Protein AF-A0A6V8PLR1-F1 (afdb_monomer)

Nearest PDB structures (foldseek):
  4r80-assembly2_B  TM=5.480E-01  e=1.506E-01  synthetic construct
  6k7e-assembly1_A  TM=2.630E-01  e=4.353E-01  Escherichia coli K-12
  6k8q-assembly1_A  TM=4.036E-01  e=3.046E+00  Saccharomyces cerevisiae S288C
  3k1b-assembly2_D  TM=4.321E-01  e=6.181E+00  Escherichia coli BL21(DE3)

Organism: NCBI:txid2754717

pLDDT: mean 78.11, std 15.78, range [27.5, 94.56]

Mean predicted aligned error: 13.13 Å

Radius of gyration: 23.47 Å; Cα contacts (8 Å, |Δi|>4): 251; chains: 1; bounding box: 47×37×68 Å

Solvent-accessible surface area (backbone atoms only — not comparable to full-atom values): 10652 Å² total; per-residue (Å²): 139,86,84,82,83,76,89,66,94,69,61,56,44,63,82,86,45,72,62,58,59,51,52,52,52,40,30,76,70,69,32,40,84,88,71,67,84,87,59,77,68,46,41,44,60,57,52,22,49,51,50,53,36,26,59,56,50,52,74,83,43,95,68,56,69,70,60,49,51,52,50,52,54,50,49,63,76,33,42,66,48,39,48,63,70,68,45,63,46,79,36,80,69,73,44,76,47,80,46,80,46,77,51,87,79,73,69,35,95,50,88,96,42,54,53,66,65,34,77,90,48,51,86,47,68,86,55,72,73,54,55,44,34,41,36,41,40,41,32,22,40,35,35,52,84,44,37,34,42,37,40,39,48,31,34,38,29,40,76,88,66,85,48,78,41,79,62,46,65,54,77,46,78,46,79,48,79,87,112

Foldseek 3Di:
DDDDPDPDPQDWDPPPDCLLVLLVVLVVVVQADPDPSPDPRDTLLVLLLRLVSSVVVCVVDDDDPVNVVSSVVSCVVSVVSNCVVQDWDWFAFPDKDKDKDADDDAADPDPPHGPQRPPVNPPPLPDRDDRIKMKIWGWIKTDDHQKIKIKIWIWMDDPVPPDIDGRDMDIDIGGDHSD

Secondary structure (DSSP, 8-state):
----------PBPPTTSTHHHHHHHHHHTTS-SS--TTS-SPBHHHHHHHHHHHHHHTTTSPPPHHHHHHHHHHHHHTHHHHHHHHS-EEEEEEEEEEEEEE---SS-SSTT--GGG-TTTTTSTT----SEEEEEEEEEEEEETTEEEEEEEEEEEETTT---EEEEEEEEEEES---

Sequence (179 aa):
MAIFASVSRAANVDTKSGLYLYIERLSAYGLIDSAILGARPIDRREFARLIIEASRKAQDIPLPQNIRYILERLKEEFREEMKDITASYIKPVREANLRYSHLKGEESDFPNIKASQEPFNYNNDGIALKSNNIFLDIKGDARYGSLSLYINPLLASDFKSQAFKLNQGYMKLYWGKFS

Structure (mmCIF, N/CA/C/O backbone):
data_AF-A0A6V8PLR1-F1
#
_entry.id   AF-A0A6V8PLR1-F1
#
loop_
_atom_site.group_PDB
_atom_site.id
_atom_site.type_symbol
_atom_site.label_atom_id
_atom_site.label_alt_id
_atom_site.label_comp_id
_atom_site.label_asym_id
_atom_site.label_entity_id
_atom_site.label_seq_id
_atom_site.pdbx_PDB_ins_code
_atom_site.Cartn_x
_atom_site.Cartn_y
_atom_site.Cartn_z
_atom_site.occupancy
_atom_site.B_iso_or_equiv
_atom_site.auth_seq_id
_atom_site.auth_comp_id
_atom_site.auth_asym_id
_atom_site.auth_atom_id
_atom_site.pdbx_PDB_model_num
ATOM 1 N N . MET A 1 1 ? 25.272 -13.552 -10.456 1.00 29.67 1 MET A N 1
ATOM 2 C CA . MET A 1 1 ? 25.073 -13.294 -9.014 1.00 29.67 1 MET A CA 1
ATOM 3 C C . MET A 1 1 ? 24.656 -11.835 -8.877 1.00 29.67 1 MET A C 1
ATOM 5 O O . MET A 1 1 ? 25.483 -10.967 -9.111 1.00 29.67 1 MET A O 1
ATOM 9 N N . ALA A 1 2 ? 23.365 -11.560 -8.675 1.00 28.56 2 ALA A N 1
ATOM 10 C CA . ALA A 1 2 ? 22.845 -10.195 -8.567 1.00 28.56 2 ALA A CA 1
ATOM 11 C C . ALA A 1 2 ? 22.791 -9.804 -7.087 1.00 28.56 2 ALA A C 1
ATOM 13 O O . ALA A 1 2 ? 22.193 -10.518 -6.284 1.00 28.56 2 ALA A O 1
ATOM 14 N N . ILE A 1 3 ? 23.453 -8.706 -6.726 1.00 31.81 3 ILE A N 1
ATOM 15 C CA . ILE A 1 3 ? 23.416 -8.156 -5.372 1.00 31.81 3 ILE A CA 1
ATOM 16 C C . ILE A 1 3 ? 22.268 -7.151 -5.344 1.00 31.81 3 ILE A C 1
ATOM 18 O O . ILE A 1 3 ? 22.359 -6.076 -5.933 1.00 31.81 3 ILE A O 1
ATOM 22 N N . PHE A 1 4 ? 21.172 -7.521 -4.689 1.00 30.23 4 PHE A N 1
ATOM 23 C CA . PHE A 1 4 ? 20.060 -6.616 -4.430 1.00 30.23 4 PHE A CA 1
ATOM 24 C C . PHE A 1 4 ? 20.396 -5.786 -3.193 1.00 30.23 4 PHE A C 1
ATOM 26 O O . PHE A 1 4 ? 20.351 -6.285 -2.072 1.00 30.23 4 PHE A O 1
ATOM 33 N N . ALA A 1 5 ? 20.743 -4.517 -3.386 1.00 27.50 5 ALA A N 1
ATOM 34 C CA . ALA A 1 5 ? 20.810 -3.554 -2.295 1.00 27.50 5 ALA A CA 1
ATOM 35 C C . ALA A 1 5 ? 19.503 -2.752 -2.265 1.00 27.50 5 ALA A C 1
ATOM 37 O O . ALA A 1 5 ? 19.420 -1.648 -2.795 1.00 27.50 5 ALA A O 1
ATOM 38 N N . SER A 1 6 ? 18.458 -3.318 -1.659 1.00 29.56 6 SER A N 1
ATOM 39 C CA . SER A 1 6 ? 17.249 -2.570 -1.315 1.00 29.56 6 SER A CA 1
ATOM 40 C C . SER A 1 6 ? 17.407 -1.988 0.090 1.00 29.56 6 SER A C 1
ATOM 42 O O . SER A 1 6 ? 17.230 -2.697 1.081 1.00 29.56 6 SER A O 1
ATOM 44 N N . VAL A 1 7 ? 17.716 -0.696 0.208 1.00 33.03 7 VAL A N 1
ATOM 45 C CA . VAL A 1 7 ? 17.564 0.019 1.486 1.00 33.03 7 VAL A CA 1
ATOM 46 C C . VAL A 1 7 ? 16.095 0.420 1.619 1.00 33.03 7 VAL A C 1
ATOM 48 O O . VAL A 1 7 ? 15.708 1.557 1.367 1.00 33.03 7 VAL A O 1
ATOM 51 N N . SER A 1 8 ? 15.251 -0.545 1.984 1.00 37.78 8 SER A N 1
ATOM 52 C CA . SER A 1 8 ? 13.914 -0.262 2.501 1.00 37.78 8 SER A CA 1
ATOM 53 C C . SER A 1 8 ? 14.032 -0.170 4.014 1.00 37.78 8 SER A C 1
ATOM 55 O O . SER A 1 8 ? 14.238 -1.177 4.690 1.00 37.78 8 SER A O 1
ATOM 57 N N . ARG A 1 9 ? 13.928 1.037 4.575 1.00 41.59 9 ARG A N 1
ATOM 58 C CA . ARG A 1 9 ? 13.822 1.232 6.029 1.00 41.59 9 ARG A CA 1
ATOM 59 C C . ARG A 1 9 ? 12.377 0.945 6.464 1.00 41.59 9 ARG A C 1
ATOM 61 O O . ARG A 1 9 ? 11.682 1.815 6.972 1.00 41.59 9 ARG A O 1
ATOM 68 N N . ALA A 1 10 ? 11.919 -0.267 6.175 1.00 52.62 10 ALA A N 1
ATOM 69 C CA . ALA A 1 10 ? 10.654 -0.836 6.606 1.00 52.62 10 ALA A CA 1
ATOM 70 C C . ALA A 1 10 ? 10.991 -1.758 7.785 1.00 52.62 10 ALA A C 1
ATOM 72 O O . ALA A 1 10 ? 11.495 -2.867 7.610 1.00 52.62 10 ALA A O 1
ATOM 73 N N . ALA A 1 11 ? 10.907 -1.216 9.002 1.00 73.44 11 ALA A N 1
ATOM 74 C CA . ALA A 1 11 ? 11.186 -1.993 10.199 1.00 73.44 11 ALA A CA 1
ATOM 75 C C . ALA A 1 11 ? 9.995 -2.920 10.447 1.00 73.44 11 ALA A C 1
ATOM 77 O O . ALA A 1 11 ? 8.880 -2.454 10.662 1.00 73.44 11 ALA A O 1
ATOM 78 N N . ASN A 1 12 ? 10.233 -4.226 10.420 1.00 83.19 12 ASN A N 1
ATOM 79 C CA . ASN A 1 12 ? 9.227 -5.224 10.759 1.00 83.19 12 ASN A CA 1
ATOM 80 C C . ASN A 1 12 ? 8.823 -5.128 12.240 1.00 83.19 12 ASN A C 1
ATOM 82 O O . ASN A 1 12 ? 9.662 -4.834 13.095 1.00 83.19 12 ASN A O 1
ATOM 86 N N . VAL A 1 13 ? 7.559 -5.420 12.566 1.00 81.12 13 VAL A N 1
ATOM 87 C CA . VAL A 1 13 ? 7.140 -5.583 13.968 1.00 81.12 13 VAL A CA 1
ATOM 88 C C . VAL A 1 13 ? 7.750 -6.867 14.519 1.00 81.12 13 VAL A C 1
ATOM 90 O O . VAL A 1 13 ? 7.594 -7.934 13.918 1.00 81.12 13 VAL A O 1
ATOM 93 N N . ASP A 1 14 ? 8.406 -6.777 15.679 1.00 82.06 14 ASP A N 1
ATOM 94 C CA . ASP A 1 14 ? 9.019 -7.932 16.338 1.00 82.06 14 ASP A CA 1
ATOM 95 C C . ASP A 1 14 ? 7.998 -9.058 16.541 1.00 82.06 14 ASP A C 1
ATOM 97 O O . ASP A 1 14 ? 6.985 -8.887 17.216 1.00 82.06 14 ASP A O 1
ATOM 101 N N . THR A 1 15 ? 8.305 -10.226 15.980 1.00 76.38 15 THR A N 1
ATOM 102 C CA . THR A 1 15 ? 7.511 -11.460 16.047 1.00 76.38 15 THR A CA 1
ATOM 103 C C . THR A 1 15 ? 7.111 -11.896 17.459 1.00 76.38 15 THR A C 1
ATOM 105 O O . THR A 1 15 ? 6.093 -12.573 17.604 1.00 76.38 15 THR A O 1
ATOM 108 N N . LYS A 1 16 ? 7.884 -11.522 18.491 1.00 73.06 16 LYS A N 1
ATOM 109 C CA . LYS A 1 16 ? 7.591 -11.837 19.902 1.00 73.06 16 LYS A CA 1
ATOM 110 C C . LYS A 1 16 ? 6.721 -10.786 20.594 1.00 73.06 16 LYS A C 1
ATOM 112 O O . LYS A 1 16 ? 6.355 -10.960 21.755 1.00 73.06 16 LYS A O 1
ATOM 117 N N . SER A 1 17 ? 6.390 -9.700 19.905 1.00 80.62 17 SER A N 1
ATOM 118 C CA . SER A 1 17 ? 5.575 -8.628 20.457 1.00 80.62 17 SER A CA 1
ATOM 119 C C . SER A 1 17 ? 4.128 -9.073 20.685 1.00 80.62 17 SER A C 1
ATOM 121 O O . SER A 1 17 ? 3.505 -9.698 19.825 1.00 80.62 17 SER A O 1
ATOM 123 N N . GLY A 1 18 ? 3.545 -8.664 21.817 1.00 84.62 18 GLY A N 1
ATOM 124 C CA . GLY A 1 18 ? 2.122 -8.871 22.121 1.00 84.62 18 GLY A CA 1
ATOM 125 C C . GLY A 1 18 ? 1.161 -8.152 21.161 1.00 84.62 18 GLY A C 1
ATOM 126 O O . GLY A 1 18 ? -0.041 -8.405 21.195 1.00 84.62 18 GLY A O 1
ATOM 127 N N . LEU A 1 19 ? 1.679 -7.290 20.278 1.00 88.12 19 LEU A N 1
ATOM 128 C CA . LEU A 1 19 ? 0.907 -6.561 19.268 1.00 88.12 19 LEU A CA 1
ATOM 129 C C . LEU A 1 19 ? 0.208 -7.492 18.264 1.00 88.12 19 LEU A C 1
ATOM 131 O O . LEU A 1 19 ? -0.907 -7.194 17.838 1.00 88.12 19 LEU A O 1
ATOM 135 N N . TYR A 1 20 ? 0.806 -8.643 17.936 1.00 88.94 20 TYR A N 1
ATOM 136 C CA . TYR A 1 20 ? 0.173 -9.633 17.054 1.00 88.94 20 TYR A CA 1
ATOM 137 C C . TYR A 1 20 ? -1.121 -10.189 17.659 1.00 88.94 20 TYR A C 1
ATOM 139 O O . TYR A 1 20 ? -2.131 -10.277 16.966 1.00 88.94 20 TYR A O 1
ATOM 147 N N . LEU A 1 21 ? -1.133 -10.456 18.970 1.00 90.38 21 LEU A N 1
ATOM 148 C CA . LEU A 1 21 ? -2.331 -10.928 19.670 1.00 90.38 21 LEU A CA 1
ATOM 149 C C . LEU A 1 21 ? -3.445 -9.870 19.669 1.00 90.38 21 LEU A C 1
ATOM 151 O O . LEU A 1 21 ? -4.628 -10.202 19.639 1.00 90.38 21 LEU A O 1
ATOM 155 N N . TYR A 1 22 ? -3.089 -8.586 19.711 1.00 92.06 22 TYR A N 1
ATOM 156 C CA . TYR A 1 22 ? -4.067 -7.504 19.629 1.00 92.06 22 TYR A CA 1
ATOM 157 C C . TYR A 1 22 ? -4.733 -7.432 18.257 1.00 92.06 22 TYR A C 1
ATOM 159 O O . TYR A 1 22 ? -5.957 -7.342 18.195 1.00 92.06 22 TYR A O 1
ATOM 167 N N . ILE A 1 23 ? -3.964 -7.547 17.173 1.00 90.94 23 ILE A N 1
ATOM 168 C CA . ILE A 1 23 ? -4.521 -7.608 15.816 1.00 90.94 23 ILE A CA 1
ATOM 169 C C . ILE A 1 23 ? -5.377 -8.865 15.623 1.00 90.94 23 ILE A C 1
ATOM 171 O O . ILE A 1 23 ? -6.475 -8.766 15.083 1.00 90.94 23 ILE A O 1
ATOM 175 N N . GLU A 1 24 ? -4.935 -10.024 16.118 1.00 90.50 24 GLU A N 1
ATOM 176 C CA . GLU A 1 24 ? -5.729 -11.261 16.080 1.00 90.50 24 GLU A CA 1
ATOM 177 C C . GLU A 1 24 ? -7.075 -11.092 16.795 1.00 90.50 24 GLU A C 1
ATOM 179 O O . GLU A 1 24 ? -8.108 -11.497 16.269 1.00 90.50 24 GLU A O 1
ATOM 184 N N . ARG A 1 25 ? -7.098 -10.421 17.955 1.00 92.19 25 ARG A N 1
ATOM 185 C CA . ARG A 1 25 ? -8.344 -10.108 18.675 1.00 92.19 25 ARG A CA 1
ATOM 186 C C . ARG A 1 25 ? -9.249 -9.147 17.907 1.00 92.19 25 ARG A C 1
ATOM 188 O O . ARG A 1 25 ? -10.459 -9.349 17.898 1.00 92.19 25 ARG A O 1
ATOM 195 N N . LEU A 1 26 ? -8.689 -8.112 17.276 1.00 92.06 26 LEU A N 1
ATOM 196 C CA . LEU A 1 26 ? -9.461 -7.181 16.446 1.00 92.06 26 LEU A CA 1
ATOM 197 C C . LEU A 1 26 ? -10.054 -7.887 15.216 1.00 92.06 26 LEU A C 1
ATOM 199 O O . LEU A 1 26 ? -11.218 -7.663 14.889 1.00 92.06 26 LEU A O 1
ATOM 203 N N . SER A 1 27 ? -9.292 -8.778 14.580 1.00 90.69 27 SER A N 1
ATOM 204 C CA . SER A 1 27 ? -9.767 -9.595 13.459 1.00 90.69 27 SER A CA 1
ATOM 205 C C . SER A 1 27 ? -10.843 -10.592 13.887 1.00 90.69 27 SER A C 1
ATOM 207 O O . SER A 1 27 ? -11.887 -10.663 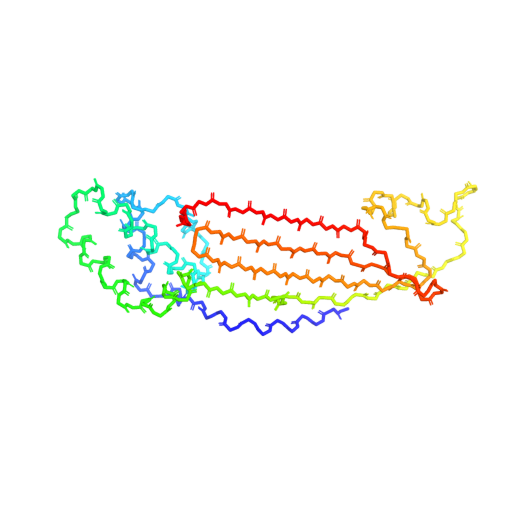13.248 1.00 90.69 27 SER A O 1
ATOM 209 N N . ALA A 1 28 ? -10.667 -11.276 15.023 1.00 90.56 28 ALA A N 1
ATOM 210 C CA . ALA A 1 28 ? -11.678 -12.178 15.578 1.00 90.56 28 ALA A CA 1
ATOM 211 C C . ALA A 1 28 ? -12.997 -11.460 15.919 1.00 90.56 28 ALA A C 1
ATOM 213 O O . ALA A 1 28 ? -14.062 -12.069 15.865 1.00 90.56 28 ALA A O 1
ATOM 214 N N . TYR A 1 29 ? -12.940 -10.163 16.242 1.00 91.00 29 TYR A N 1
ATOM 215 C CA . TYR A 1 29 ? -14.123 -9.323 16.450 1.00 91.00 29 TYR A CA 1
ATOM 216 C C . TYR A 1 29 ? -14.748 -8.809 15.132 1.00 91.00 29 TYR A C 1
ATOM 218 O O . TYR A 1 29 ? -15.740 -8.086 15.160 1.00 91.00 29 TYR A O 1
ATOM 226 N N . GLY A 1 30 ? -14.181 -9.146 13.969 1.00 89.75 30 GLY A N 1
ATOM 227 C CA . GLY A 1 30 ? -14.669 -8.715 12.653 1.00 89.75 30 GLY A CA 1
ATOM 228 C C . GLY A 1 30 ? -14.267 -7.289 12.259 1.00 89.75 30 GLY A C 1
ATOM 229 O O . GLY A 1 30 ? -14.818 -6.721 11.312 1.00 89.75 30 GLY A O 1
ATOM 230 N N . LEU A 1 31 ? -13.310 -6.684 12.972 1.00 90.75 31 LEU A N 1
ATOM 231 C CA . LEU A 1 31 ? -12.827 -5.331 12.671 1.00 90.75 31 LEU A CA 1
ATOM 232 C C . LEU A 1 31 ? -11.746 -5.317 11.588 1.00 90.75 31 LEU A C 1
ATOM 234 O O . LEU A 1 31 ? -11.440 -4.255 11.057 1.00 90.75 31 LEU A O 1
ATOM 238 N N . ILE A 1 32 ? -11.176 -6.472 11.252 1.00 90.38 32 ILE A N 1
ATOM 239 C CA . ILE A 1 32 ? -10.118 -6.598 10.251 1.00 90.38 32 ILE A CA 1
ATOM 240 C C . ILE A 1 32 ? -10.424 -7.806 9.369 1.00 90.38 32 ILE A C 1
ATOM 242 O O . ILE A 1 32 ? -10.369 -8.938 9.856 1.00 90.38 32 ILE A O 1
ATOM 246 N N . ASP A 1 33 ? -10.683 -7.558 8.085 1.00 83.25 33 ASP A N 1
ATOM 247 C CA . ASP A 1 33 ? -10.940 -8.605 7.085 1.00 83.25 33 ASP A CA 1
ATOM 248 C C . ASP A 1 33 ? -9.723 -8.848 6.198 1.00 83.25 33 ASP A C 1
ATOM 250 O O . ASP A 1 33 ? -9.516 -9.949 5.696 1.00 83.25 33 ASP A O 1
ATOM 254 N N . SER A 1 34 ? -8.918 -7.808 5.971 1.00 79.06 34 SER A N 1
ATOM 255 C CA . SER A 1 34 ? -7.860 -7.849 4.959 1.00 79.06 34 SER A CA 1
ATOM 256 C C . SER A 1 34 ? -6.546 -8.480 5.440 1.00 79.06 34 SER A C 1
ATOM 258 O O . SER A 1 34 ? -5.584 -8.555 4.675 1.00 79.06 34 SER A O 1
ATOM 260 N N . ALA A 1 35 ? -6.470 -8.914 6.701 1.00 75.94 35 ALA A N 1
ATOM 261 C CA . ALA A 1 35 ? -5.229 -9.402 7.288 1.00 75.94 35 ALA A CA 1
ATOM 262 C C . ALA A 1 35 ? -4.933 -10.868 6.949 1.00 75.94 35 ALA A C 1
ATOM 264 O O . ALA A 1 35 ? -5.730 -11.764 7.221 1.00 75.94 35 ALA A O 1
ATOM 265 N N . ILE A 1 36 ? -3.709 -11.133 6.485 1.00 72.38 36 ILE A N 1
ATOM 266 C CA . ILE A 1 36 ? -3.147 -12.488 6.388 1.00 72.38 36 ILE A CA 1
ATOM 267 C C . ILE A 1 36 ? -2.326 -12.756 7.657 1.00 72.38 36 ILE A C 1
ATOM 269 O O . ILE A 1 36 ? -1.102 -12.651 7.672 1.00 72.38 36 ILE A O 1
ATOM 273 N N . LEU A 1 37 ? -3.009 -13.086 8.754 1.00 70.69 37 LEU A N 1
ATOM 274 C CA . LEU A 1 37 ? -2.397 -13.194 10.092 1.00 70.69 37 LEU A CA 1
ATOM 275 C C . LEU A 1 37 ? -1.382 -14.341 10.245 1.00 70.69 37 LEU A C 1
ATOM 277 O O . LEU A 1 37 ? -0.593 -14.347 11.189 1.00 70.69 37 LEU A O 1
ATOM 281 N N . GLY A 1 38 ? -1.367 -15.288 9.302 1.00 68.88 38 GLY A N 1
ATOM 282 C CA . GLY A 1 38 ? -0.386 -16.375 9.250 1.00 68.88 38 GLY A CA 1
ATOM 283 C C . GLY A 1 38 ? 0.995 -15.964 8.724 1.00 68.88 38 GLY A C 1
ATOM 284 O O . GLY A 1 38 ? 1.954 -16.712 8.902 1.00 68.88 38 GLY A O 1
ATOM 285 N N . ALA A 1 39 ? 1.127 -14.792 8.095 1.00 69.06 39 ALA A N 1
ATOM 286 C CA . ALA A 1 39 ? 2.389 -14.319 7.534 1.00 69.06 39 ALA A CA 1
ATOM 287 C C . ALA A 1 39 ? 3.108 -13.397 8.532 1.00 69.06 39 ALA A C 1
ATOM 289 O O . ALA A 1 39 ? 2.809 -12.210 8.624 1.00 69.06 39 ALA A O 1
ATOM 290 N N . ARG A 1 40 ? 4.063 -13.943 9.294 1.00 80.94 40 ARG A N 1
ATOM 291 C CA . ARG A 1 40 ? 4.963 -13.169 10.167 1.00 80.94 40 ARG A CA 1
ATOM 292 C C . ARG A 1 40 ? 6.395 -13.203 9.604 1.00 80.94 40 ARG A C 1
ATOM 294 O O . ARG A 1 40 ? 6.798 -14.253 9.105 1.00 80.94 40 ARG A O 1
ATOM 301 N N . PRO A 1 41 ? 7.192 -12.125 9.730 1.00 82.56 41 PRO A N 1
ATOM 302 C CA . PRO A 1 41 ? 6.863 -10.848 10.363 1.00 82.56 41 PRO A CA 1
ATOM 303 C C . PRO A 1 41 ? 6.053 -9.912 9.451 1.00 82.56 41 PRO A C 1
ATOM 305 O O . PRO A 1 41 ? 6.270 -9.865 8.244 1.00 82.56 41 PRO A O 1
ATOM 308 N N . ILE A 1 42 ? 5.146 -9.142 10.053 1.00 83.62 42 ILE A N 1
ATOM 309 C CA . ILE A 1 42 ? 4.374 -8.099 9.370 1.00 83.62 42 ILE A CA 1
ATOM 310 C C . ILE A 1 42 ? 5.142 -6.774 9.470 1.00 83.62 42 ILE A C 1
ATOM 312 O O . ILE A 1 42 ? 5.678 -6.423 10.528 1.00 83.62 42 ILE A O 1
ATOM 316 N N . ASP A 1 43 ? 5.176 -6.028 8.369 1.00 86.31 43 ASP A N 1
ATOM 317 C CA . ASP A 1 43 ? 5.766 -4.693 8.327 1.00 86.31 43 ASP A CA 1
ATOM 318 C C . ASP A 1 43 ? 4.990 -3.695 9.208 1.00 86.31 43 ASP A C 1
ATOM 320 O O . ASP A 1 43 ? 3.761 -3.756 9.302 1.00 86.31 43 ASP A O 1
ATOM 324 N N . ARG A 1 44 ? 5.680 -2.726 9.825 1.00 88.25 44 ARG A N 1
ATOM 325 C CA . ARG A 1 44 ? 5.019 -1.703 10.656 1.00 88.25 44 ARG A CA 1
ATOM 326 C C . ARG A 1 44 ? 3.976 -0.883 9.891 1.00 88.25 44 ARG A C 1
ATOM 328 O O . ARG A 1 44 ? 2.948 -0.539 10.476 1.00 88.25 44 ARG A O 1
ATOM 335 N N . ARG A 1 45 ? 4.178 -0.602 8.594 1.00 84.75 45 ARG A N 1
ATOM 336 C CA . ARG A 1 45 ? 3.170 0.104 7.780 1.00 84.75 45 ARG A CA 1
ATOM 337 C C . ARG A 1 45 ? 1.943 -0.759 7.539 1.00 84.75 45 ARG A C 1
ATOM 339 O O . ARG A 1 45 ? 0.830 -0.244 7.554 1.00 84.75 45 ARG A O 1
ATOM 346 N N . GLU A 1 46 ? 2.134 -2.058 7.347 1.00 85.38 46 GLU A N 1
ATOM 347 C CA . GLU A 1 46 ? 1.011 -2.977 7.190 1.00 85.38 46 GLU A CA 1
ATOM 348 C C . GLU A 1 46 ? 0.216 -3.094 8.496 1.00 85.38 46 GLU A C 1
ATOM 350 O O . GLU A 1 46 ? -1.007 -2.988 8.476 1.00 85.38 46 GLU A O 1
ATOM 355 N N . PHE A 1 47 ? 0.890 -3.159 9.648 1.00 89.88 47 PHE A N 1
ATOM 356 C CA . PHE A 1 47 ? 0.235 -3.065 10.959 1.00 89.88 47 PHE A CA 1
ATOM 357 C C . PHE A 1 47 ? -0.626 -1.800 11.090 1.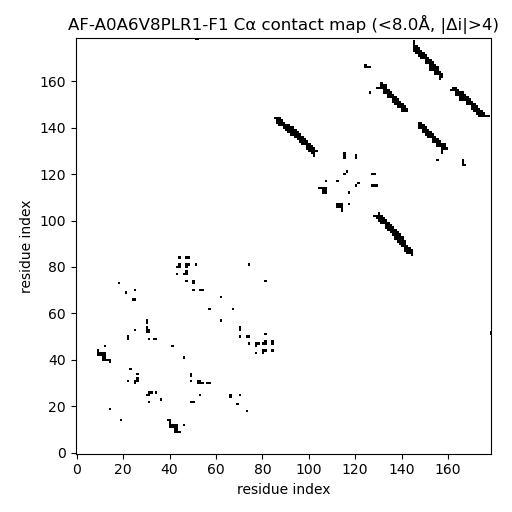00 89.88 47 PHE A C 1
ATOM 359 O O . PHE A 1 47 ? -1.797 -1.877 11.461 1.00 89.88 47 PHE A O 1
ATOM 366 N N . ALA A 1 48 ? -0.072 -0.637 10.740 1.00 90.69 48 ALA A N 1
ATOM 367 C CA . ALA A 1 48 ? -0.795 0.630 10.780 1.00 90.69 48 ALA A CA 1
ATOM 368 C C . ALA A 1 48 ? -1.993 0.661 9.815 1.00 90.69 48 ALA A C 1
ATOM 370 O O . ALA A 1 48 ? -3.049 1.190 10.168 1.00 90.69 48 ALA A O 1
ATOM 371 N N . ARG A 1 49 ? -1.877 0.046 8.629 1.00 88.31 49 ARG A N 1
ATOM 372 C CA . ARG A 1 49 ? -2.992 -0.110 7.681 1.00 88.31 49 ARG A CA 1
ATOM 373 C C . ARG A 1 49 ? -4.145 -0.906 8.302 1.00 88.31 49 ARG A C 1
ATOM 375 O O . ARG A 1 49 ? -5.286 -0.457 8.241 1.00 88.31 49 ARG A O 1
ATOM 382 N N . LEU A 1 50 ? -3.847 -2.031 8.953 1.00 91.06 50 LEU A N 1
ATOM 383 C CA . LEU A 1 50 ? -4.853 -2.860 9.629 1.00 91.06 50 LEU A CA 1
ATOM 384 C C . LEU A 1 50 ? -5.531 -2.120 10.797 1.00 91.06 50 LEU A C 1
ATOM 386 O O . LEU A 1 50 ? -6.732 -2.264 11.016 1.00 91.06 50 LEU A O 1
ATOM 390 N N . ILE A 1 51 ? -4.787 -1.279 11.525 1.00 93.00 51 ILE A N 1
ATOM 391 C CA . ILE A 1 51 ? -5.340 -0.438 12.601 1.00 93.00 51 ILE A CA 1
ATOM 392 C C . ILE A 1 51 ? -6.293 0.627 12.038 1.00 93.00 51 ILE A C 1
ATOM 394 O O . ILE A 1 51 ? -7.332 0.898 12.646 1.00 93.00 51 ILE A O 1
ATOM 398 N N . ILE A 1 52 ? -5.979 1.222 10.882 1.00 90.56 52 ILE A N 1
ATOM 399 C CA . ILE A 1 52 ? -6.869 2.171 10.190 1.00 90.56 52 ILE A CA 1
ATOM 400 C C . ILE A 1 52 ? -8.173 1.481 9.772 1.00 90.56 52 ILE A C 1
ATOM 402 O O . ILE A 1 52 ? -9.251 2.024 10.023 1.00 90.56 52 ILE A O 1
ATOM 406 N N . GLU A 1 53 ? -8.089 0.278 9.198 1.00 88.31 53 GLU A N 1
ATOM 407 C CA . GLU A 1 53 ? -9.261 -0.526 8.829 1.00 88.31 53 GLU A CA 1
ATOM 408 C C . GLU A 1 53 ? -10.153 -0.796 10.053 1.00 88.31 53 GLU A C 1
ATOM 410 O O . GLU A 1 53 ? -11.344 -0.463 10.040 1.00 88.31 53 GLU A O 1
ATOM 415 N N . ALA A 1 54 ? -9.554 -1.298 11.141 1.00 92.50 54 ALA A N 1
ATOM 416 C CA . ALA A 1 54 ? -10.251 -1.565 12.397 1.00 92.50 54 ALA A CA 1
ATOM 417 C C . ALA A 1 54 ? -10.900 -0.310 12.984 1.00 92.50 54 ALA A C 1
ATOM 419 O O . ALA A 1 54 ? -12.055 -0.346 13.409 1.00 92.50 54 ALA A O 1
ATOM 420 N N . SER A 1 55 ? -10.183 0.818 12.963 1.00 91.50 55 SER A N 1
ATOM 421 C CA . SER A 1 55 ? -10.671 2.109 13.461 1.00 91.50 55 SER A CA 1
ATOM 422 C C . SER A 1 55 ? -11.884 2.613 12.698 1.00 91.50 55 SER A C 1
ATOM 424 O O . SER A 1 55 ? -12.733 3.289 13.276 1.00 91.50 55 SER A O 1
ATOM 426 N N . ARG A 1 56 ? -11.974 2.306 11.403 1.00 87.69 56 ARG A N 1
ATOM 427 C CA . ARG A 1 56 ? -13.115 2.696 10.584 1.00 87.69 56 ARG A CA 1
ATOM 428 C C . ARG A 1 56 ? -14.327 1.829 10.897 1.00 87.69 56 ARG A C 1
ATOM 430 O O . ARG A 1 56 ? -15.381 2.375 11.187 1.00 87.69 56 ARG A O 1
ATOM 437 N N . LYS A 1 57 ? -14.174 0.502 10.910 1.00 88.75 57 LYS A N 1
ATOM 438 C CA . LYS A 1 57 ?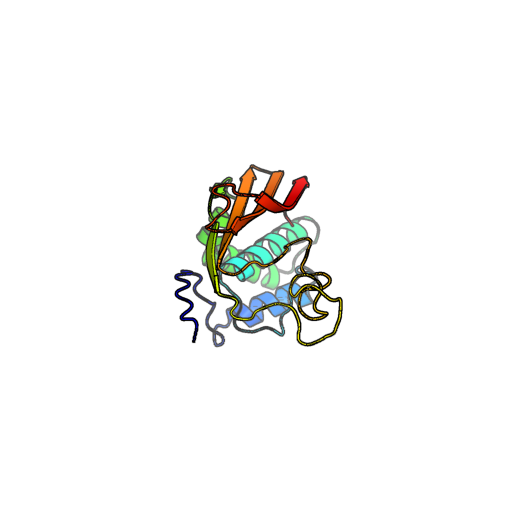 -15.284 -0.412 11.234 1.00 88.75 57 LYS A CA 1
ATOM 439 C C . LYS A 1 57 ? -15.812 -0.234 12.657 1.00 88.75 57 LYS A C 1
ATOM 441 O O . LYS A 1 57 ? -17.000 -0.403 12.906 1.00 88.75 57 LYS A O 1
ATOM 446 N N . ALA A 1 58 ? -14.938 0.157 13.581 1.00 90.88 58 ALA A N 1
ATOM 447 C CA . ALA A 1 58 ? -15.302 0.506 14.949 1.00 90.88 58 ALA A CA 1
ATOM 448 C C . ALA A 1 58 ? -16.306 1.671 15.055 1.00 90.88 58 ALA A C 1
ATOM 450 O O . ALA A 1 58 ? -16.930 1.818 16.103 1.00 90.88 58 ALA A O 1
ATOM 451 N N . GLN A 1 59 ? -16.456 2.505 14.017 1.00 88.38 59 GLN A N 1
ATOM 452 C CA . GLN A 1 59 ? -17.425 3.611 14.007 1.00 88.38 59 GLN A CA 1
ATOM 453 C C . GLN A 1 59 ? -18.864 3.112 13.834 1.00 88.38 59 GLN A C 1
ATOM 455 O O . GLN A 1 59 ? -19.788 3.744 14.339 1.00 88.38 59 GLN A O 1
ATOM 460 N N . ASP A 1 60 ? -19.037 1.969 13.171 1.00 85.19 60 ASP A N 1
ATOM 461 C CA . ASP A 1 60 ? -20.344 1.437 12.785 1.00 85.19 60 ASP A CA 1
ATOM 462 C C . ASP A 1 60 ? -20.872 0.378 13.771 1.00 85.19 60 ASP A C 1
ATOM 464 O O . ASP A 1 60 ? -22.032 -0.025 13.691 1.00 85.19 60 ASP A O 1
ATOM 468 N N . ILE A 1 61 ? -20.034 -0.093 14.707 1.00 85.38 61 ILE A N 1
ATOM 469 C CA . ILE A 1 61 ? -20.337 -1.228 15.592 1.00 85.38 61 ILE A CA 1
ATOM 470 C C . ILE A 1 61 ? -20.078 -0.847 17.058 1.00 85.38 61 ILE A C 1
ATOM 472 O O . ILE A 1 61 ? -18.997 -0.348 17.383 1.00 85.38 61 ILE A O 1
ATOM 476 N N . PRO A 1 62 ? -21.004 -1.131 17.994 1.00 86.69 62 PRO A N 1
ATOM 477 C CA . PRO A 1 62 ? -20.734 -0.966 19.417 1.00 86.69 62 PRO A CA 1
ATOM 478 C C . PRO A 1 62 ? -19.615 -1.918 19.871 1.00 86.69 62 PRO A C 1
ATOM 480 O O . PRO A 1 62 ? -19.730 -3.142 19.786 1.00 86.69 62 PRO A O 1
ATOM 483 N N . LEU A 1 63 ? -18.517 -1.343 20.371 1.00 90.88 63 LEU A N 1
ATOM 484 C CA . LEU A 1 63 ? -17.355 -2.096 20.847 1.00 90.88 63 LEU A CA 1
ATOM 485 C C . LEU A 1 63 ? -17.378 -2.326 22.367 1.00 90.88 63 LEU A C 1
ATOM 487 O O . LEU A 1 63 ? -17.559 -1.358 23.116 1.00 90.88 63 LEU A O 1
ATOM 491 N N . PRO A 1 64 ? -17.062 -3.549 22.835 1.00 93.81 64 PRO A N 1
ATOM 492 C CA . PRO A 1 64 ? -16.748 -3.832 24.225 1.00 93.81 64 PRO A CA 1
ATOM 493 C C . PRO A 1 64 ? -15.538 -3.019 24.701 1.00 93.81 64 PRO A C 1
ATOM 495 O O . PRO A 1 64 ? -14.633 -2.691 23.926 1.00 93.81 64 PRO A O 1
ATOM 498 N N . GLN A 1 65 ? -15.494 -2.713 26.000 1.00 92.31 65 GLN A N 1
ATOM 499 C CA . GLN A 1 65 ? -14.480 -1.824 26.578 1.00 92.31 65 GLN A CA 1
ATOM 500 C C . GLN A 1 65 ? -13.044 -2.327 26.360 1.00 92.31 65 GLN A C 1
ATOM 502 O O . GLN A 1 65 ? -12.151 -1.534 26.065 1.00 92.31 65 GLN A O 1
ATOM 507 N N . ASN A 1 66 ? -12.820 -3.641 26.448 1.00 92.38 66 ASN A N 1
ATOM 508 C CA . ASN A 1 66 ? -11.511 -4.251 26.211 1.00 92.38 66 ASN A CA 1
ATOM 509 C C . ASN A 1 66 ? -11.039 -4.083 24.755 1.00 92.38 66 ASN A C 1
ATOM 511 O O . ASN A 1 66 ? -9.870 -3.778 24.533 1.00 92.38 66 ASN A O 1
ATOM 515 N N . ILE A 1 67 ? -11.931 -4.244 23.771 1.00 94.56 67 ILE A N 1
ATOM 516 C CA . ILE A 1 67 ? -11.613 -4.069 22.345 1.00 94.56 67 ILE A CA 1
ATOM 517 C C . ILE A 1 67 ? -11.311 -2.603 22.040 1.00 94.56 67 ILE A C 1
ATOM 519 O O . ILE A 1 67 ? -10.327 -2.302 21.366 1.00 94.56 67 ILE A O 1
ATOM 523 N N . ARG A 1 68 ? -12.099 -1.683 22.609 1.00 94.25 68 ARG A N 1
ATOM 524 C CA . ARG A 1 68 ? -11.855 -0.241 22.490 1.00 94.25 68 ARG A CA 1
ATOM 525 C C . ARG A 1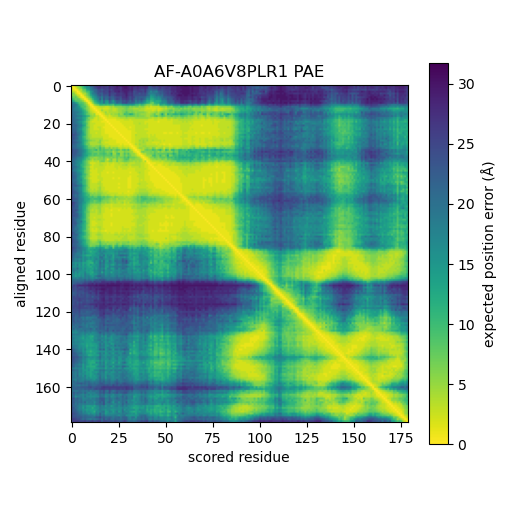 68 ? -10.492 0.154 23.064 1.00 94.25 68 ARG A C 1
ATOM 527 O O . ARG A 1 68 ? -9.752 0.881 22.413 1.00 94.25 68 ARG A O 1
ATOM 534 N N . TYR A 1 69 ? -10.142 -0.359 24.244 1.00 94.38 69 TYR A N 1
ATOM 535 C CA . TYR A 1 69 ? -8.840 -0.106 24.866 1.00 94.38 69 TYR A CA 1
ATOM 536 C C . TYR A 1 69 ? -7.674 -0.616 24.006 1.00 94.38 69 TYR A C 1
ATOM 538 O O . TYR A 1 69 ? -6.693 0.099 23.815 1.00 94.38 69 TYR A O 1
ATOM 546 N N . ILE A 1 70 ? -7.792 -1.829 23.452 1.00 94.56 70 ILE A N 1
ATOM 547 C CA . ILE A 1 70 ? -6.783 -2.390 22.541 1.00 94.56 70 ILE A CA 1
ATOM 548 C C . ILE A 1 70 ? -6.601 -1.488 21.316 1.00 94.56 70 ILE A C 1
ATOM 550 O O . ILE A 1 70 ? -5.469 -1.175 20.950 1.00 94.56 70 ILE A O 1
ATOM 554 N N . LEU A 1 71 ? -7.704 -1.065 20.697 1.00 94.31 71 LEU A N 1
ATOM 555 C CA . LEU A 1 71 ? -7.675 -0.240 19.496 1.00 94.31 71 LEU A CA 1
ATOM 556 C C . LEU A 1 71 ? -7.030 1.129 19.750 1.00 94.31 71 LEU A C 1
ATOM 558 O O . LEU A 1 71 ? -6.162 1.531 18.982 1.00 94.31 71 LEU A O 1
ATOM 562 N N . GLU A 1 72 ? -7.396 1.824 20.829 1.00 94.38 72 GLU A N 1
ATOM 563 C CA . GLU A 1 72 ? -6.787 3.122 21.158 1.00 94.38 72 GLU A CA 1
ATOM 564 C C . GLU A 1 72 ? -5.294 2.993 21.472 1.00 94.38 72 GLU A C 1
ATOM 566 O O . GLU A 1 72 ? -4.490 3.752 20.935 1.00 94.38 72 GLU A O 1
ATOM 571 N N . ARG A 1 73 ? -4.894 1.962 22.225 1.00 94.06 73 ARG A N 1
ATOM 572 C CA . ARG A 1 73 ? -3.474 1.693 22.489 1.00 94.06 73 ARG A CA 1
ATOM 573 C C . ARG A 1 73 ? -2.679 1.463 21.201 1.00 94.06 73 ARG A C 1
ATOM 575 O O . ARG A 1 73 ? -1.560 1.950 21.069 1.00 94.06 73 ARG A O 1
ATOM 582 N N . LEU A 1 74 ? -3.242 0.719 20.248 1.00 93.56 74 LEU A N 1
ATOM 583 C CA . LEU A 1 74 ? -2.607 0.489 18.949 1.00 93.56 74 LEU A CA 1
ATOM 584 C C . LEU A 1 74 ? -2.519 1.772 18.110 1.00 93.56 74 LEU A C 1
ATOM 586 O O . LEU A 1 74 ? -1.505 1.997 17.454 1.00 93.56 74 LEU A O 1
ATOM 590 N N . LYS A 1 75 ? -3.545 2.630 18.149 1.00 93.38 75 LYS A N 1
ATOM 591 C CA . LYS A 1 75 ? -3.532 3.930 17.458 1.00 93.38 75 LYS A CA 1
ATOM 592 C C . LYS A 1 75 ? -2.467 4.871 18.015 1.00 93.38 75 LYS A C 1
ATOM 594 O O . LYS A 1 75 ? -1.883 5.633 17.251 1.00 93.38 75 LYS A O 1
ATOM 599 N N . GLU A 1 76 ? -2.212 4.826 19.320 1.00 92.81 76 GLU A N 1
ATOM 600 C CA . GLU A 1 76 ? -1.131 5.590 19.947 1.00 92.81 76 GLU A CA 1
ATOM 601 C C . GLU A 1 76 ? 0.250 5.066 19.530 1.00 92.81 76 GLU A C 1
ATOM 603 O O . GLU A 1 76 ? 1.092 5.854 19.101 1.00 92.81 76 GLU A O 1
ATOM 608 N N . GLU A 1 77 ? 0.457 3.747 19.578 1.00 90.38 77 GLU A N 1
ATOM 609 C CA . GLU A 1 77 ? 1.730 3.091 19.230 1.00 90.38 77 GLU A CA 1
ATOM 610 C C . GLU A 1 77 ? 2.134 3.295 17.759 1.00 90.38 77 GLU A C 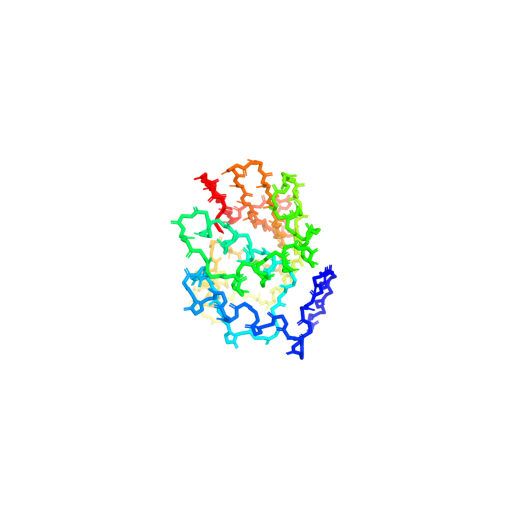1
ATOM 612 O O . GLU A 1 77 ? 3.314 3.467 17.458 1.00 90.38 77 GLU A O 1
ATOM 617 N N . PHE A 1 78 ? 1.165 3.280 16.837 1.00 90.94 78 PHE A N 1
ATOM 618 C CA . PHE A 1 78 ? 1.395 3.389 15.388 1.00 90.94 78 PHE A CA 1
ATOM 619 C C . PHE A 1 78 ? 0.978 4.748 14.813 1.00 90.94 78 PHE A C 1
ATOM 621 O O . PHE A 1 78 ? 0.722 4.882 13.612 1.00 90.94 78 PHE A O 1
ATOM 628 N N . ARG A 1 79 ? 0.871 5.776 15.663 1.00 88.06 79 ARG A N 1
ATOM 629 C CA . ARG A 1 79 ? 0.353 7.094 15.275 1.00 88.06 79 ARG A CA 1
ATOM 630 C C . ARG A 1 79 ? 1.107 7.697 14.092 1.00 88.06 79 ARG A C 1
ATOM 632 O O . ARG A 1 79 ? 0.483 8.291 13.212 1.00 88.06 79 ARG A O 1
ATOM 639 N N . GLU A 1 80 ? 2.431 7.579 14.080 1.00 83.44 80 GLU A N 1
ATOM 640 C CA . GLU A 1 80 ? 3.267 8.163 13.028 1.00 83.44 80 GLU A CA 1
ATOM 641 C C . GLU A 1 80 ? 3.117 7.401 11.707 1.00 83.44 80 GLU A C 1
ATOM 643 O O . GLU A 1 80 ? 2.895 8.018 10.668 1.00 83.44 80 GLU A O 1
ATOM 648 N N . GLU A 1 81 ? 3.097 6.067 11.733 1.00 85.56 81 GLU A N 1
ATOM 649 C CA . GLU A 1 81 ? 2.845 5.252 10.544 1.00 85.56 81 GLU A CA 1
ATOM 650 C C . GLU A 1 81 ? 1.440 5.494 9.971 1.00 85.56 81 GLU A C 1
ATOM 652 O O . GLU A 1 81 ? 1.260 5.555 8.754 1.00 85.56 81 GLU A O 1
ATOM 657 N N . MET A 1 82 ? 0.437 5.685 10.832 1.00 84.75 82 MET A N 1
ATOM 658 C CA . MET A 1 82 ? -0.927 6.003 10.406 1.00 84.75 82 MET A CA 1
ATOM 659 C C . MET A 1 82 ? -1.019 7.373 9.725 1.00 84.75 82 MET A C 1
ATOM 661 O O . MET A 1 82 ? -1.714 7.509 8.711 1.00 84.75 82 MET A O 1
ATOM 665 N N . LYS A 1 83 ? -0.311 8.387 10.243 1.00 82.50 83 LYS A N 1
ATOM 666 C CA . LYS A 1 83 ? -0.194 9.700 9.586 1.00 82.50 83 LYS A CA 1
ATOM 667 C C . LYS A 1 83 ? 0.487 9.565 8.229 1.00 82.50 83 LYS A C 1
ATOM 669 O O . LYS A 1 83 ? -0.020 10.096 7.250 1.00 82.50 83 LYS A O 1
ATOM 674 N N . ASP A 1 84 ? 1.572 8.802 8.153 1.00 76.06 84 ASP A N 1
ATOM 675 C CA . ASP A 1 84 ? 2.307 8.538 6.912 1.00 76.06 84 ASP A CA 1
ATOM 676 C C . ASP A 1 84 ? 1.426 7.888 5.830 1.00 76.06 84 ASP A C 1
ATOM 678 O O . ASP A 1 84 ? 1.556 8.188 4.643 1.00 76.06 84 ASP A O 1
ATOM 682 N N . ILE A 1 85 ? 0.529 6.978 6.225 1.00 74.69 85 ILE A N 1
ATOM 683 C CA . ILE A 1 85 ? -0.379 6.273 5.306 1.00 74.69 85 ILE A CA 1
ATOM 684 C C . ILE A 1 85 ? -1.521 7.175 4.825 1.00 74.69 85 ILE A C 1
ATOM 686 O O . ILE A 1 85 ? -1.957 7.062 3.672 1.00 74.69 85 ILE A O 1
ATOM 690 N N . THR A 1 86 ? -2.024 8.038 5.707 1.00 68.81 86 THR A N 1
ATOM 691 C CA . THR A 1 86 ? -3.134 8.958 5.412 1.00 68.81 86 THR A CA 1
ATOM 692 C C . THR A 1 86 ? -2.675 10.254 4.747 1.00 68.81 86 THR A C 1
ATOM 694 O O . THR A 1 86 ? -3.484 10.922 4.104 1.00 68.81 86 THR A O 1
ATOM 697 N N . ALA A 1 87 ? -1.389 10.591 4.840 1.00 73.56 87 ALA A N 1
ATOM 698 C CA . ALA A 1 87 ? -0.816 11.758 4.197 1.00 73.56 87 ALA A CA 1
ATOM 699 C C . ALA A 1 87 ? -0.880 11.656 2.668 1.00 73.56 87 ALA A C 1
ATOM 701 O O . ALA A 1 87 ? -0.611 10.615 2.060 1.00 73.56 87 ALA A O 1
ATOM 702 N N . SER A 1 88 ? -1.192 12.787 2.038 1.00 79.56 88 SER A N 1
ATOM 703 C CA . SER A 1 88 ? -0.973 12.961 0.608 1.00 79.56 88 SER A CA 1
ATOM 704 C C . SER A 1 88 ? 0.528 12.986 0.332 1.00 79.56 88 SER A C 1
ATOM 706 O O . SER A 1 88 ? 1.279 13.684 1.011 1.00 79.56 88 SER A O 1
ATOM 708 N N . TYR A 1 89 ? 0.970 12.249 -0.678 1.00 80.06 89 TYR A N 1
ATOM 709 C CA . TYR A 1 89 ? 2.364 12.226 -1.092 1.00 80.06 89 TYR A CA 1
ATOM 710 C C . TYR A 1 89 ? 2.485 12.057 -2.598 1.00 80.06 89 TYR A C 1
ATOM 712 O O . TYR A 1 89 ? 1.616 11.496 -3.264 1.00 80.06 89 TYR A O 1
ATOM 720 N N . ILE A 1 90 ? 3.622 12.495 -3.125 1.00 83.94 90 ILE A N 1
ATOM 721 C CA . ILE A 1 90 ? 4.026 12.247 -4.502 1.00 83.94 90 ILE A CA 1
ATOM 722 C C . ILE A 1 90 ? 5.417 11.630 -4.433 1.00 83.94 90 ILE A C 1
ATOM 724 O O . ILE A 1 90 ? 6.363 12.268 -3.974 1.00 83.94 90 ILE A O 1
ATOM 728 N N . LYS A 1 91 ? 5.535 10.370 -4.847 1.00 87.06 91 LYS A N 1
ATOM 729 C CA . LYS A 1 91 ? 6.806 9.654 -4.958 1.00 87.06 91 LYS A CA 1
ATOM 730 C C . LYS A 1 91 ? 7.031 9.331 -6.432 1.00 87.06 91 LYS A C 1
ATOM 732 O O . LYS A 1 91 ? 6.617 8.268 -6.892 1.00 87.06 91 LYS A O 1
ATOM 737 N N . PRO A 1 92 ? 7.665 10.246 -7.190 1.00 82.75 92 PRO A N 1
ATOM 738 C CA . PRO A 1 92 ? 7.853 10.055 -8.626 1.00 82.75 92 PRO A CA 1
ATOM 739 C C . PRO A 1 92 ? 8.717 8.824 -8.929 1.00 82.75 92 PRO A C 1
ATOM 741 O O . PRO A 1 92 ? 8.496 8.162 -9.937 1.00 82.75 92 PRO A O 1
ATOM 744 N N . VAL A 1 93 ? 9.649 8.488 -8.029 1.00 88.31 93 VAL A N 1
ATOM 745 C CA . VAL A 1 93 ? 10.477 7.281 -8.097 1.00 88.31 93 VAL A CA 1
ATOM 746 C C . VAL A 1 93 ? 10.450 6.589 -6.735 1.00 88.31 93 VAL A C 1
ATOM 748 O O . VAL A 1 93 ? 11.019 7.078 -5.760 1.00 88.31 93 VAL A O 1
ATOM 751 N N . ARG A 1 94 ? 9.753 5.456 -6.662 1.00 83.00 94 ARG A N 1
ATOM 752 C CA . ARG A 1 94 ? 9.744 4.529 -5.522 1.00 83.00 94 ARG A CA 1
ATOM 753 C C . ARG A 1 94 ? 10.797 3.441 -5.688 1.00 83.00 94 ARG A C 1
ATOM 755 O O . ARG A 1 94 ? 11.432 3.056 -4.714 1.00 83.00 94 ARG A O 1
ATOM 762 N N . GLU A 1 95 ? 10.964 2.952 -6.909 1.00 86.44 95 GLU A N 1
ATOM 763 C 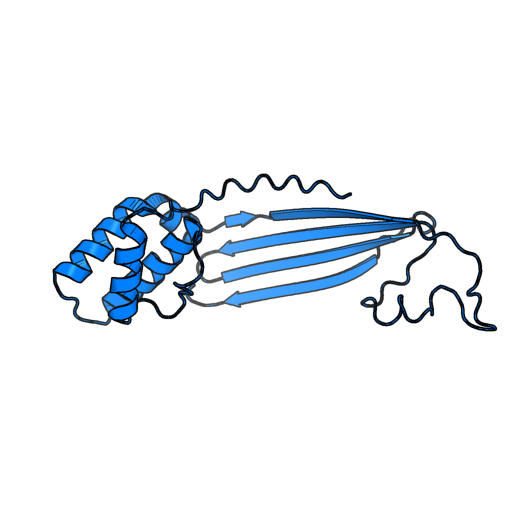CA . GLU A 1 95 ? 11.939 1.927 -7.265 1.00 86.44 95 GLU A CA 1
ATOM 764 C C . GLU A 1 95 ? 12.446 2.222 -8.676 1.00 86.44 95 GLU A C 1
ATOM 766 O O . GLU A 1 95 ? 11.665 2.628 -9.537 1.00 86.44 95 GLU A O 1
ATOM 771 N N . ALA A 1 96 ? 13.743 2.040 -8.904 1.00 90.62 96 ALA A N 1
ATOM 772 C CA . ALA A 1 96 ? 14.349 2.145 -10.222 1.00 90.62 96 ALA A CA 1
ATOM 773 C C . ALA A 1 96 ? 15.291 0.958 -10.409 1.00 90.62 96 ALA A C 1
ATOM 775 O O . ALA A 1 96 ? 16.227 0.777 -9.630 1.00 90.62 96 ALA A O 1
ATOM 776 N N . ASN A 1 97 ? 15.034 0.152 -11.433 1.00 89.88 97 ASN A N 1
ATOM 777 C CA . ASN A 1 97 ? 15.839 -1.011 -11.765 1.00 89.88 97 ASN A CA 1
ATOM 778 C C . ASN A 1 97 ? 16.483 -0.814 -13.132 1.00 89.88 97 ASN A C 1
ATOM 780 O O . ASN A 1 97 ? 15.796 -0.612 -14.133 1.00 89.88 97 ASN A O 1
ATOM 784 N N . LEU A 1 98 ? 17.809 -0.932 -13.170 1.00 91.56 98 LEU A N 1
ATOM 785 C CA . LEU A 1 98 ? 18.582 -0.968 -14.402 1.00 91.56 98 LEU A CA 1
ATOM 786 C C . LEU A 1 98 ? 19.020 -2.408 -14.660 1.00 91.56 98 LEU A C 1
ATOM 788 O O . LEU A 1 98 ? 19.686 -3.014 -13.821 1.00 91.56 98 LEU A O 1
ATOM 792 N N . ARG A 1 99 ? 18.656 -2.964 -15.816 1.00 89.00 99 ARG A N 1
ATOM 793 C CA . ARG A 1 99 ? 19.096 -4.303 -16.230 1.00 89.00 99 ARG A CA 1
ATOM 794 C C . ARG A 1 99 ? 19.863 -4.215 -17.537 1.00 89.00 99 ARG A C 1
ATOM 796 O O . ARG A 1 99 ? 19.458 -3.508 -18.453 1.00 89.00 99 ARG A O 1
ATOM 803 N N . TYR A 1 100 ? 20.941 -4.979 -17.626 1.00 87.75 100 TYR A N 1
ATOM 804 C CA . TYR A 1 100 ? 21.722 -5.160 -18.842 1.00 87.75 100 TYR A CA 1
ATOM 805 C C . TYR A 1 100 ? 21.652 -6.622 -19.269 1.00 87.75 100 TYR A C 1
ATOM 807 O O . TYR A 1 100 ? 21.755 -7.520 -18.431 1.00 87.75 100 TYR A O 1
ATOM 815 N N . SER A 1 101 ? 21.473 -6.856 -20.564 1.00 84.00 101 SER A N 1
ATOM 816 C CA . SER A 1 101 ? 21.476 -8.193 -21.147 1.00 84.00 101 SER A CA 1
ATOM 817 C C . SER A 1 101 ? 22.376 -8.218 -22.374 1.00 84.00 101 SER A C 1
ATOM 819 O O . SER A 1 101 ? 22.221 -7.396 -23.280 1.00 84.00 101 SER A O 1
ATOM 821 N N . HIS A 1 102 ? 23.294 -9.181 -22.389 1.00 82.06 102 HIS A N 1
ATOM 822 C CA . HIS A 1 102 ? 24.134 -9.493 -23.533 1.00 82.06 102 HIS A CA 1
ATOM 823 C C . HIS A 1 102 ? 23.731 -10.858 -24.084 1.00 82.06 102 HIS A C 1
ATOM 825 O O . HIS A 1 102 ? 23.741 -11.845 -23.347 1.00 82.06 102 HIS A O 1
ATOM 831 N N . LEU A 1 103 ? 23.398 -10.910 -25.370 1.00 74.12 103 LEU A N 1
ATOM 832 C CA . LEU A 1 103 ? 23.154 -12.152 -26.092 1.00 74.12 103 LEU A CA 1
ATOM 833 C C . LEU A 1 103 ? 24.305 -12.399 -27.064 1.00 74.12 103 LEU A C 1
ATOM 835 O O . LEU A 1 103 ? 24.652 -11.531 -27.873 1.00 74.12 103 LEU A O 1
ATOM 839 N N . LYS A 1 104 ? 24.881 -13.600 -26.973 1.00 65.19 104 LYS A N 1
ATOM 840 C CA . LYS A 1 104 ? 25.976 -14.073 -27.818 1.00 65.19 104 LYS A CA 1
ATOM 841 C C . LYS A 1 104 ? 25.507 -15.299 -28.600 1.00 65.19 104 LYS A C 1
ATOM 843 O O . LYS A 1 104 ? 25.140 -16.295 -27.990 1.00 65.19 104 LYS A O 1
ATOM 848 N N . GLY A 1 105 ? 25.545 -15.203 -29.925 1.00 58.38 105 GLY A N 1
ATOM 849 C CA . GLY A 1 105 ? 25.160 -16.250 -30.873 1.00 58.38 105 GLY A CA 1
ATOM 850 C C . GLY A 1 105 ? 24.916 -15.637 -32.254 1.00 58.38 105 GLY A C 1
ATOM 851 O O . GLY A 1 105 ? 24.447 -14.497 -32.331 1.00 58.38 105 GLY A O 1
ATOM 852 N N . GLU A 1 106 ? 25.290 -16.344 -33.323 1.00 57.34 106 GLU A N 1
ATOM 853 C CA . GLU A 1 106 ? 24.802 -16.035 -34.677 1.00 57.34 106 GLU A CA 1
ATOM 854 C C . GLU A 1 106 ? 23.392 -16.626 -34.860 1.00 57.34 106 GLU A C 1
ATOM 856 O O . GLU A 1 106 ? 22.764 -17.003 -33.873 1.00 57.34 106 GLU A O 1
ATOM 861 N N . GLU A 1 107 ? 22.835 -16.594 -36.073 1.00 52.06 107 GLU A N 1
ATOM 862 C CA . GLU A 1 107 ? 21.491 -17.112 -36.373 1.00 52.06 1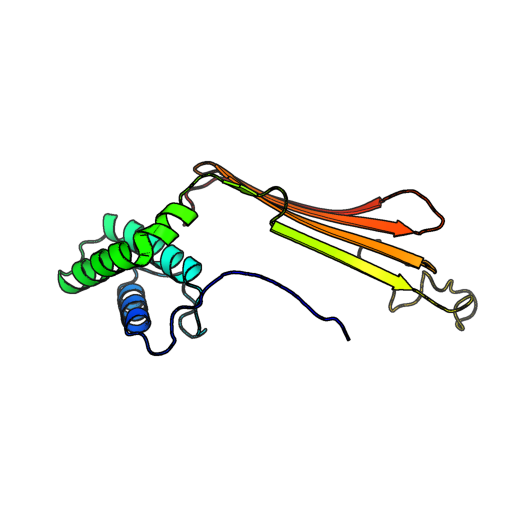07 GLU A CA 1
ATOM 863 C C . GLU A 1 107 ? 21.224 -18.472 -35.715 1.00 52.06 107 GLU A C 1
ATOM 865 O O . GLU A 1 107 ? 22.143 -19.263 -35.530 1.00 52.06 107 GLU A O 1
ATOM 870 N N . SER A 1 108 ? 19.965 -18.703 -35.327 1.00 52.19 108 SER A N 1
ATOM 871 C CA . SER A 1 108 ? 19.567 -19.899 -34.586 1.00 52.19 108 SER A CA 1
ATOM 872 C C . SER A 1 108 ? 20.118 -21.154 -35.261 1.00 52.19 108 SER A C 1
ATOM 874 O O . SER A 1 108 ? 20.024 -21.285 -36.482 1.00 52.19 108 SER A O 1
ATOM 876 N N . ASP A 1 109 ? 20.610 -22.112 -34.473 1.00 52.50 109 ASP A N 1
ATOM 877 C CA . ASP A 1 109 ? 21.025 -23.427 -34.984 1.00 52.50 109 ASP A CA 1
ATOM 878 C C . ASP A 1 109 ? 19.846 -24.180 -35.651 1.00 52.50 109 ASP A C 1
ATOM 880 O O . ASP A 1 109 ? 20.027 -25.202 -36.317 1.00 52.50 109 ASP A O 1
ATOM 884 N N . PHE A 1 110 ? 18.618 -23.669 -35.483 1.00 53.59 110 PHE A N 1
ATOM 885 C CA . PHE A 1 110 ? 17.429 -24.098 -36.201 1.00 53.59 110 PHE A CA 1
ATOM 886 C C . PHE A 1 110 ? 17.361 -23.472 -37.606 1.00 53.59 110 PHE A C 1
ATOM 888 O O . PHE A 1 110 ? 17.222 -22.250 -37.735 1.00 53.59 110 PHE A O 1
ATOM 895 N N . PRO A 1 111 ? 17.368 -24.290 -38.678 1.00 58.59 111 PRO A N 1
ATOM 896 C CA . PRO A 1 111 ? 17.325 -23.781 -40.043 1.00 58.59 111 PRO A CA 1
ATOM 897 C C . PRO A 1 111 ? 16.085 -22.905 -40.271 1.00 58.59 111 PRO A C 1
ATOM 899 O O . PRO A 1 111 ? 14.963 -23.297 -39.953 1.00 58.59 111 PRO A O 1
ATOM 902 N N . ASN A 1 112 ? 16.303 -21.727 -40.863 1.00 62.28 112 ASN A N 1
ATOM 903 C CA . ASN A 1 112 ? 15.293 -20.709 -41.189 1.00 62.28 112 ASN A CA 1
ATOM 904 C C . ASN A 1 112 ? 14.622 -19.990 -40.000 1.00 62.28 112 ASN A C 1
ATOM 906 O O . ASN A 1 112 ? 13.619 -19.304 -40.213 1.00 62.28 112 ASN A O 1
ATOM 910 N N . ILE A 1 113 ? 15.158 -20.075 -38.776 1.00 58.03 113 ILE A N 1
ATOM 911 C CA . ILE A 1 113 ? 14.641 -19.322 -37.621 1.00 58.03 113 ILE A CA 1
ATOM 912 C C . ILE A 1 113 ? 15.671 -18.272 -37.196 1.00 58.03 113 ILE A C 1
ATOM 914 O O . ILE A 1 113 ? 16.820 -18.572 -36.895 1.00 58.03 113 ILE A O 1
ATOM 918 N N . LYS A 1 114 ? 15.278 -16.996 -37.149 1.00 59.34 114 LYS A N 1
ATOM 919 C CA . LYS A 1 114 ? 16.161 -15.949 -36.602 1.00 59.34 114 LYS A CA 1
ATOM 920 C C . LYS A 1 114 ? 16.267 -16.138 -35.087 1.00 59.34 114 LYS A C 1
ATOM 922 O O . LYS A 1 114 ? 15.249 -16.388 -34.460 1.00 59.34 114 LYS A O 1
ATOM 927 N N . ALA A 1 115 ? 17.423 -15.900 -34.461 1.00 57.25 115 ALA A N 1
ATOM 928 C CA . ALA A 1 115 ? 17.580 -16.007 -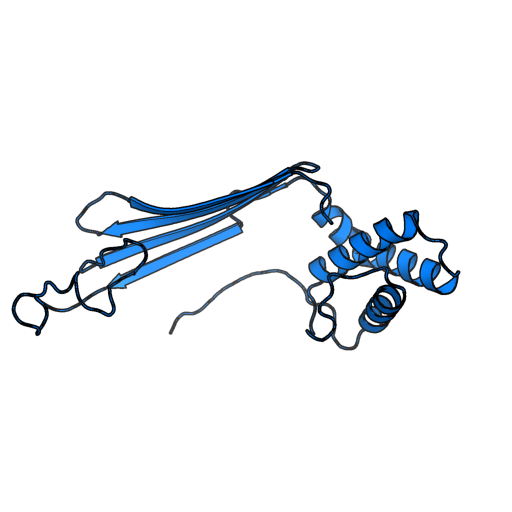32.994 1.00 57.25 115 ALA A CA 1
ATOM 929 C C . ALA A 1 115 ? 16.566 -15.141 -32.195 1.00 57.25 115 ALA A C 1
ATOM 931 O O . ALA A 1 115 ? 16.160 -15.465 -31.080 1.00 57.25 115 ALA A O 1
ATOM 932 N N . SER A 1 116 ? 16.064 -14.056 -32.802 1.00 54.69 116 SER A N 1
ATOM 933 C CA . SER A 1 116 ? 14.967 -13.239 -32.256 1.00 54.69 116 SER A CA 1
ATOM 934 C C . SER A 1 116 ? 13.590 -13.929 -32.235 1.00 54.69 116 SER A C 1
ATOM 936 O O . SER A 1 116 ? 12.636 -13.339 -31.742 1.00 54.69 116 SER A O 1
ATOM 938 N N . GLN A 1 117 ? 13.468 -15.114 -32.833 1.00 55.75 117 GLN A N 1
ATOM 939 C CA . GLN A 1 117 ? 12.267 -15.952 -32.935 1.00 55.75 117 GLN A CA 1
ATOM 940 C C . GLN A 1 117 ? 12.430 -17.282 -32.178 1.00 55.75 117 GLN A C 1
ATOM 942 O O . GLN A 1 117 ? 11.578 -18.159 -32.300 1.00 55.75 117 GLN A O 1
ATOM 947 N N . GLU A 1 118 ? 13.504 -17.448 -31.398 1.00 62.22 118 GLU A N 1
ATOM 948 C CA . GLU A 1 118 ? 13.673 -18.629 -30.554 1.00 62.22 118 GLU A CA 1
ATOM 949 C C . GLU A 1 118 ? 12.562 -18.733 -29.501 1.00 62.22 118 GLU A C 1
ATOM 951 O O . GLU A 1 118 ? 12.138 -17.715 -28.946 1.00 62.22 118 GLU A O 1
ATOM 956 N N . PRO A 1 119 ? 12.108 -19.954 -29.171 1.00 56.22 119 PRO A N 1
ATOM 957 C CA . PRO A 1 119 ? 10.970 -20.175 -28.281 1.00 56.22 119 PRO A CA 1
ATOM 958 C C . PRO A 1 119 ? 11.172 -19.629 -26.857 1.00 56.22 119 PRO A C 1
ATOM 960 O O . PRO A 1 119 ? 10.189 -19.308 -26.199 1.00 56.22 119 PRO A O 1
ATOM 963 N N . PHE A 1 120 ? 12.414 -19.443 -26.390 1.00 57.91 120 PHE A N 1
ATOM 964 C CA . PHE A 1 120 ? 12.701 -18.783 -25.104 1.00 57.91 120 PHE A CA 1
ATOM 965 C C . PHE A 1 120 ? 12.596 -17.247 -25.154 1.00 57.91 120 PHE A C 1
ATOM 967 O O . PHE A 1 120 ? 12.450 -16.612 -24.114 1.00 57.91 120 PHE A O 1
ATOM 974 N N . ASN A 1 121 ? 12.649 -16.653 -26.351 1.00 59.56 121 ASN A N 1
ATOM 975 C CA . ASN A 1 121 ? 12.411 -15.226 -26.601 1.00 59.56 121 ASN A CA 1
ATOM 976 C C . ASN A 1 121 ? 10.973 -14.960 -27.091 1.00 59.56 121 ASN A C 1
ATOM 978 O O . ASN A 1 121 ? 10.565 -13.808 -27.259 1.00 59.56 121 ASN A O 1
ATOM 982 N N . TYR A 1 122 ? 10.202 -16.023 -27.331 1.00 54.75 122 TYR A N 1
ATOM 983 C CA . TYR A 1 122 ? 8.802 -15.964 -27.719 1.00 54.75 122 TYR A CA 1
ATOM 984 C C . TYR A 1 122 ? 7.942 -15.530 -26.526 1.00 54.75 122 TYR A C 1
ATOM 986 O O . TYR A 1 122 ? 8.138 -15.989 -25.405 1.00 54.75 122 TYR A O 1
ATOM 994 N N . ASN A 1 123 ? 6.984 -14.630 -26.764 1.00 57.03 123 ASN A N 1
ATOM 995 C CA . ASN A 1 123 ? 6.117 -14.053 -25.729 1.00 57.03 123 ASN A CA 1
ATOM 996 C C . ASN A 1 123 ? 6.850 -13.269 -24.616 1.00 57.03 123 ASN A C 1
ATOM 998 O O . ASN A 1 123 ? 6.336 -13.124 -23.511 1.00 57.03 123 ASN A O 1
ATOM 1002 N N . ASN A 1 124 ? 8.027 -12.709 -24.908 1.00 68.44 124 ASN A N 1
ATOM 1003 C CA . ASN A 1 124 ? 8.711 -11.772 -24.014 1.00 68.44 124 ASN A CA 1
ATOM 1004 C C . ASN A 1 124 ? 8.099 -10.365 -24.116 1.00 68.44 124 ASN A C 1
ATOM 1006 O O . ASN A 1 124 ? 8.805 -9.395 -24.381 1.00 68.44 124 ASN A O 1
ATOM 1010 N N . ASP A 1 125 ? 6.773 -10.249 -24.001 1.00 66.75 125 ASP A N 1
ATOM 1011 C CA . ASP A 1 125 ? 6.108 -8.952 -23.838 1.00 66.75 125 ASP A CA 1
ATOM 1012 C C . ASP A 1 125 ? 6.378 -7.926 -24.966 1.00 66.75 125 ASP A C 1
ATOM 1014 O O . ASP A 1 125 ? 6.426 -6.712 -24.760 1.00 66.75 125 ASP A O 1
ATOM 1018 N N . GLY A 1 126 ? 6.600 -8.417 -26.191 1.00 64.31 126 GLY A N 1
ATOM 1019 C CA . GLY A 1 126 ? 6.954 -7.594 -27.356 1.00 64.31 126 GLY A CA 1
ATOM 1020 C C . GLY A 1 126 ? 8.405 -7.085 -27.367 1.00 64.31 126 GLY A C 1
ATOM 1021 O O . GLY A 1 126 ? 8.780 -6.291 -28.232 1.00 64.31 126 GLY A O 1
ATOM 1022 N N . ILE A 1 127 ? 9.246 -7.532 -26.432 1.00 71.00 127 ILE A N 1
ATOM 1023 C CA . ILE A 1 127 ? 10.673 -7.213 -26.351 1.00 71.00 127 ILE A CA 1
ATOM 1024 C C . ILE A 1 127 ? 11.462 -8.168 -27.257 1.00 71.00 127 ILE A C 1
ATOM 1026 O O . ILE A 1 127 ? 11.731 -9.318 -26.909 1.00 71.00 127 ILE A O 1
ATOM 1030 N N . ALA A 1 128 ? 11.902 -7.663 -28.409 1.00 70.00 128 ALA A N 1
ATOM 1031 C CA . ALA A 1 128 ? 12.843 -8.367 -29.276 1.00 70.00 128 ALA A CA 1
ATOM 1032 C C . ALA A 1 128 ? 14.282 -8.147 -28.786 1.00 70.00 128 ALA A C 1
ATOM 1034 O O . ALA A 1 128 ? 14.875 -7.099 -29.054 1.00 70.00 128 ALA A O 1
ATOM 1035 N N . LEU A 1 129 ? 14.843 -9.130 -28.079 1.00 72.25 129 LEU A N 1
ATOM 1036 C CA . LEU A 1 129 ? 16.211 -9.052 -27.570 1.00 72.25 129 LEU A CA 1
ATOM 1037 C C . LEU A 1 129 ? 17.238 -9.043 -28.718 1.00 72.25 129 LEU A C 1
ATOM 1039 O O . LEU A 1 129 ? 17.158 -9.830 -29.663 1.00 72.25 129 LEU A O 1
ATOM 1043 N N . LYS A 1 130 ? 18.206 -8.125 -28.637 1.00 73.38 130 LYS A N 1
ATOM 1044 C CA . LYS A 1 130 ? 19.366 -8.003 -29.539 1.00 73.38 130 LYS A CA 1
ATOM 1045 C C . LYS A 1 130 ? 20.666 -8.354 -28.813 1.00 73.38 130 LYS A C 1
ATOM 1047 O O . LYS A 1 130 ? 20.634 -8.802 -27.673 1.00 73.38 130 LYS A O 1
ATOM 1052 N N . SER A 1 131 ? 21.816 -8.157 -29.464 1.00 75.94 131 SER A N 1
ATOM 1053 C CA . SER A 1 131 ? 23.120 -8.506 -28.880 1.00 75.94 131 SER A CA 1
ATOM 1054 C C . SER A 1 131 ? 23.403 -7.764 -27.570 1.00 75.94 131 SER A C 1
ATOM 1056 O O . SER A 1 131 ? 23.905 -8.373 -26.635 1.00 75.94 131 SER A O 1
ATOM 1058 N N . ASN A 1 132 ? 23.036 -6.484 -27.466 1.00 81.00 132 ASN A N 1
ATOM 1059 C CA . ASN A 1 132 ? 23.192 -5.696 -26.244 1.00 81.00 132 ASN A CA 1
ATOM 1060 C C . ASN A 1 132 ? 21.907 -4.922 -25.974 1.00 81.00 132 ASN A C 1
ATOM 1062 O O . ASN A 1 132 ? 21.541 -4.054 -26.762 1.00 81.00 132 ASN A O 1
ATOM 1066 N N . ASN A 1 133 ? 21.252 -5.198 -24.850 1.00 81.00 133 ASN A N 1
ATOM 1067 C CA . ASN A 1 133 ? 20.029 -4.509 -24.453 1.00 81.00 133 ASN A CA 1
ATOM 1068 C C . ASN A 1 133 ? 20.197 -3.895 -23.069 1.00 81.00 133 ASN A C 1
ATOM 1070 O O . ASN A 1 133 ? 20.818 -4.483 -22.178 1.00 81.00 133 ASN A O 1
ATOM 1074 N N . ILE A 1 134 ? 19.581 -2.737 -22.883 1.00 87.31 134 ILE A N 1
ATOM 1075 C CA . ILE A 1 134 ? 19.427 -2.093 -21.587 1.00 87.31 134 ILE A CA 1
ATOM 1076 C C . ILE A 1 134 ? 17.942 -1.916 -21.288 1.00 87.31 134 ILE A C 1
ATOM 1078 O O . ILE A 1 134 ? 17.160 -1.564 -22.172 1.00 87.31 134 ILE A O 1
ATOM 1082 N N . PHE A 1 135 ? 17.563 -2.169 -20.040 1.00 87.94 135 PHE A N 1
ATOM 1083 C CA . PHE A 1 135 ? 16.200 -2.021 -19.546 1.00 87.94 135 PHE A CA 1
ATOM 1084 C C . PHE A 1 135 ? 16.185 -1.100 -18.344 1.00 87.94 135 PHE A C 1
ATOM 1086 O O . PHE A 1 135 ? 16.984 -1.276 -17.423 1.00 87.94 135 PHE A O 1
ATOM 1093 N N . LEU A 1 136 ? 15.229 -0.183 -18.333 1.00 90.06 136 LEU A N 1
ATOM 1094 C CA . LEU A 1 136 ? 14.952 0.705 -17.220 1.00 90.06 136 LEU A CA 1
ATOM 1095 C C . LEU A 1 136 ? 13.494 0.513 -16.799 1.00 90.06 136 LEU A C 1
ATOM 1097 O O . LEU A 1 136 ? 12.579 0.813 -17.563 1.00 90.06 136 LEU A O 1
ATOM 1101 N N . ASP A 1 137 ? 13.297 -0.012 -15.595 1.00 89.81 137 ASP A N 1
ATOM 1102 C CA . ASP A 1 137 ? 11.994 -0.136 -14.935 1.00 89.81 137 ASP A CA 1
ATOM 1103 C C . ASP A 1 137 ? 11.937 0.916 -13.829 1.00 89.81 137 ASP A C 1
ATOM 1105 O O . ASP A 1 137 ? 12.829 0.979 -12.977 1.00 89.81 137 ASP A O 1
ATOM 1109 N N . ILE A 1 138 ? 10.925 1.777 -13.887 1.00 90.44 138 ILE A N 1
ATOM 1110 C CA . ILE A 1 138 ? 10.691 2.810 -12.881 1.00 90.44 138 ILE A CA 1
ATOM 1111 C C . ILE A 1 138 ? 9.304 2.587 -12.308 1.00 90.44 138 ILE A C 1
ATOM 1113 O O . ILE A 1 138 ? 8.324 2.558 -13.043 1.00 90.44 138 ILE A O 1
ATOM 1117 N N . LYS A 1 139 ? 9.201 2.518 -10.984 1.00 91.19 139 LYS A N 1
ATOM 1118 C CA . LYS A 1 139 ? 7.919 2.492 -10.277 1.00 91.19 139 LYS A CA 1
ATOM 1119 C C . LYS A 1 139 ? 7.723 3.820 -9.583 1.00 91.19 139 LYS A C 1
ATOM 1121 O O . LYS A 1 139 ? 8.583 4.240 -8.813 1.00 91.19 139 LYS A O 1
ATOM 1126 N N . GLY A 1 140 ? 6.584 4.451 -9.816 1.00 88.31 140 GLY A N 1
ATOM 1127 C CA . GLY A 1 140 ? 6.202 5.705 -9.182 1.00 88.31 140 GLY A CA 1
ATOM 1128 C C . GLY A 1 140 ? 4.777 5.627 -8.671 1.00 88.31 140 GLY A C 1
ATOM 1129 O O . GLY A 1 140 ? 3.946 4.891 -9.208 1.00 88.31 140 GLY A O 1
ATOM 1130 N N . ASP A 1 141 ? 4.484 6.379 -7.621 1.00 90.50 141 ASP A N 1
ATOM 1131 C CA . ASP A 1 141 ? 3.134 6.445 -7.099 1.00 90.50 141 ASP A CA 1
ATOM 1132 C C . ASP A 1 141 ? 2.847 7.740 -6.341 1.00 90.50 141 ASP A C 1
ATOM 1134 O O . ASP A 1 141 ? 3.723 8.387 -5.763 1.00 90.50 141 ASP A O 1
ATOM 1138 N N . ALA A 1 142 ? 1.583 8.132 -6.360 1.00 87.44 142 ALA A N 1
ATOM 1139 C CA . ALA A 1 142 ? 1.099 9.325 -5.700 1.00 87.44 142 ALA A CA 1
ATOM 1140 C C . ALA A 1 142 ? -0.241 9.041 -5.032 1.00 87.44 142 ALA A C 1
ATOM 1142 O O . ALA A 1 142 ? -1.066 8.284 -5.546 1.00 87.44 142 ALA A O 1
ATOM 1143 N N . ARG A 1 143 ? -0.468 9.685 -3.892 1.00 84.88 143 ARG A N 1
ATOM 1144 C CA . ARG A 1 143 ? -1.738 9.681 -3.178 1.00 84.88 143 ARG A CA 1
ATOM 1145 C C . ARG A 1 143 ? -2.114 11.114 -2.849 1.00 84.88 143 ARG A C 1
ATOM 1147 O O . ARG A 1 143 ? -1.304 11.857 -2.306 1.00 84.88 143 ARG A O 1
ATOM 1154 N N . TYR A 1 144 ? -3.349 11.484 -3.149 1.00 83.69 144 TYR A N 1
ATOM 1155 C CA . TYR A 1 144 ? -3.911 12.764 -2.754 1.00 83.69 144 TYR A CA 1
ATOM 1156 C C . TYR A 1 144 ? -5.358 12.568 -2.305 1.00 83.69 144 TYR A C 1
ATOM 1158 O O . TYR A 1 144 ? -6.248 12.329 -3.122 1.00 83.69 144 TYR A O 1
ATOM 1166 N N . GLY A 1 145 ? -5.591 12.620 -0.992 1.00 79.00 145 GLY A N 1
ATOM 1167 C CA . GLY A 1 145 ? -6.910 12.355 -0.414 1.00 79.00 145 GLY A CA 1
ATOM 1168 C C . GLY A 1 145 ? -7.419 10.948 -0.752 1.00 79.00 145 GLY A C 1
ATOM 1169 O O . GLY A 1 145 ? -6.841 9.962 -0.308 1.00 79.00 145 GLY A O 1
ATOM 1170 N N . SER A 1 146 ? -8.504 10.861 -1.528 1.00 77.56 146 SER A N 1
ATOM 1171 C CA . SER A 1 146 ? -9.136 9.615 -2.003 1.00 77.56 146 SER A CA 1
ATOM 1172 C C . SER A 1 146 ? -8.656 9.155 -3.386 1.00 77.56 146 SER A C 1
ATOM 1174 O O . SER A 1 146 ? -9.148 8.156 -3.913 1.00 77.56 146 SER A O 1
ATOM 1176 N N . LEU A 1 147 ? -7.711 9.878 -3.988 1.00 81.06 147 LEU A N 1
ATOM 1177 C CA . LEU A 1 147 ? -7.102 9.528 -5.263 1.00 81.06 147 LEU A CA 1
ATOM 1178 C C . LEU A 1 147 ? -5.747 8.862 -5.024 1.00 81.06 147 LEU A C 1
ATOM 1180 O O . LEU A 1 147 ? -4.929 9.362 -4.249 1.00 81.06 147 LEU A O 1
ATOM 1184 N N . SER A 1 148 ? -5.469 7.766 -5.727 1.00 85.50 148 SER A N 1
ATOM 1185 C CA . SER A 1 148 ? -4.101 7.271 -5.877 1.00 85.50 148 SER A CA 1
ATOM 1186 C C . SER A 1 148 ? -3.806 6.884 -7.304 1.00 85.50 148 SER A C 1
ATOM 1188 O O . SER A 1 148 ? -4.649 6.313 -7.997 1.00 85.50 148 SER A O 1
ATOM 1190 N N . LEU A 1 149 ? -2.569 7.149 -7.683 1.00 87.62 149 LEU A N 1
ATOM 1191 C CA . LEU A 1 149 ? -2.003 6.854 -8.975 1.00 87.62 149 LEU A CA 1
ATOM 1192 C C . LEU A 1 149 ? -0.776 5.975 -8.768 1.00 87.62 149 LEU A C 1
ATOM 1194 O O . LEU A 1 149 ? 0.089 6.306 -7.963 1.00 87.62 149 LEU A O 1
ATOM 1198 N N . TYR A 1 150 ? -0.690 4.885 -9.514 1.00 89.94 150 TYR A N 1
ATOM 1199 C CA . TYR A 1 150 ? 0.512 4.069 -9.618 1.00 89.94 150 TYR A CA 1
ATOM 1200 C C . TYR A 1 150 ? 0.923 3.982 -11.083 1.00 89.94 150 TYR A C 1
ATOM 1202 O O . TYR A 1 150 ? 0.078 3.709 -11.939 1.00 89.94 150 TYR A O 1
ATOM 1210 N N . ILE A 1 151 ? 2.209 4.183 -11.352 1.00 90.31 151 ILE A N 1
ATOM 1211 C CA . ILE A 1 151 ? 2.816 4.081 -12.677 1.00 90.31 151 ILE A CA 1
ATOM 1212 C C . ILE A 1 151 ? 3.999 3.113 -12.642 1.00 90.31 151 ILE A C 1
ATOM 1214 O O . ILE A 1 151 ? 4.793 3.111 -11.700 1.00 90.31 151 ILE A O 1
ATOM 1218 N N . ASN A 1 152 ? 4.117 2.294 -13.683 1.00 91.94 152 ASN A N 1
ATOM 1219 C CA . ASN A 1 152 ? 5.268 1.422 -13.895 1.00 91.94 152 ASN A CA 1
ATOM 1220 C C . ASN A 1 152 ? 5.590 1.336 -15.391 1.00 91.94 152 ASN A C 1
ATOM 1222 O O . ASN A 1 152 ? 5.072 0.438 -16.055 1.00 91.94 152 ASN A O 1
ATOM 1226 N N . PRO A 1 153 ? 6.332 2.306 -15.956 1.00 91.19 153 PRO A N 1
ATOM 1227 C CA . PRO A 1 153 ? 6.912 2.179 -17.286 1.00 91.19 153 PRO A CA 1
ATOM 1228 C C . PRO A 1 153 ? 8.156 1.275 -17.300 1.00 91.19 153 PRO A C 1
ATOM 1230 O O . PRO A 1 153 ? 9.073 1.429 -16.492 1.00 91.19 153 PRO A O 1
ATOM 1233 N N . LEU A 1 154 ? 8.224 0.415 -18.315 1.00 88.44 154 LEU A N 1
ATOM 1234 C CA . LEU A 1 154 ? 9.387 -0.369 -18.708 1.00 88.44 154 LEU A CA 1
ATOM 1235 C C . LEU A 1 154 ? 9.917 0.142 -20.050 1.00 88.44 154 LEU A C 1
ATOM 1237 O O . LEU A 1 154 ? 9.298 -0.041 -21.104 1.00 88.44 154 LEU A O 1
ATOM 1241 N N . LEU A 1 155 ? 11.095 0.752 -20.005 1.00 88.00 155 LEU A N 1
ATOM 1242 C CA . LEU A 1 155 ? 11.822 1.227 -21.174 1.00 88.00 155 LEU A CA 1
ATOM 1243 C C . LEU A 1 155 ? 12.899 0.209 -21.558 1.00 88.00 155 LEU A C 1
ATOM 1245 O O . LEU A 1 155 ? 13.643 -0.256 -20.693 1.00 88.00 155 LEU A O 1
ATOM 1249 N N . ALA A 1 156 ? 13.025 -0.103 -22.845 1.00 86.38 156 ALA A N 1
ATOM 1250 C CA . ALA A 1 156 ? 14.111 -0.917 -23.382 1.00 86.38 156 ALA A CA 1
ATOM 1251 C C . ALA A 1 156 ? 14.818 -0.201 -24.536 1.00 86.38 156 ALA A C 1
ATOM 1253 O O . ALA A 1 156 ? 14.194 0.515 -25.320 1.00 86.38 156 ALA A O 1
ATOM 1254 N N . SER A 1 157 ? 16.125 -0.406 -24.662 1.00 84.38 157 SER A N 1
ATOM 1255 C CA . SER A 1 157 ? 16.909 0.097 -25.790 1.00 84.38 157 SER A CA 1
ATOM 1256 C C . SER A 1 157 ? 17.978 -0.910 -26.200 1.00 84.38 157 SER A C 1
ATOM 1258 O O . SER A 1 157 ? 18.578 -1.576 -25.354 1.00 84.38 157 SER A O 1
ATOM 1260 N N . ASP A 1 158 ? 18.210 -1.010 -27.508 1.00 82.69 158 ASP A N 1
ATOM 1261 C CA . ASP A 1 158 ? 19.404 -1.646 -28.066 1.00 82.69 158 ASP A CA 1
ATOM 1262 C C . ASP A 1 158 ? 20.494 -0.577 -28.175 1.00 82.69 158 ASP A C 1
ATOM 1264 O O . ASP A 1 158 ? 20.258 0.495 -28.744 1.00 82.69 158 ASP A O 1
ATOM 1268 N N . PHE A 1 159 ? 21.695 -0.892 -27.688 1.00 74.12 159 PHE A N 1
ATOM 1269 C CA . PHE A 1 159 ? 22.869 -0.016 -27.759 1.00 74.12 159 PHE A CA 1
ATOM 1270 C C . PHE A 1 159 ? 23.168 0.480 -29.180 1.00 74.12 159 PHE A C 1
ATOM 1272 O O . PHE A 1 159 ? 23.707 1.573 -29.340 1.00 74.12 159 PHE A O 1
ATOM 1279 N N . LYS A 1 160 ? 22.805 -0.284 -30.219 1.00 72.25 160 LYS A N 1
ATOM 1280 C CA . LYS A 1 160 ? 22.972 0.145 -31.618 1.00 72.25 160 LYS A CA 1
ATOM 1281 C C . LYS A 1 160 ? 21.917 1.149 -32.087 1.00 72.25 160 LYS A C 1
ATOM 1283 O O . LYS A 1 160 ? 22.171 1.894 -33.024 1.00 72.25 160 LYS A O 1
ATOM 1288 N N . SER A 1 161 ? 20.732 1.149 -31.479 1.00 68.06 161 SER A N 1
ATOM 1289 C CA . SER A 1 161 ? 19.555 1.852 -32.006 1.00 68.06 161 SER A CA 1
ATOM 1290 C C . SER A 1 161 ? 19.391 3.291 -31.511 1.00 68.06 161 SER A C 1
ATOM 1292 O O . SER A 1 161 ? 18.576 4.013 -32.073 1.00 68.06 161 SER A O 1
ATOM 1294 N N . GLN A 1 162 ? 20.130 3.703 -30.468 1.00 67.38 162 GLN A N 1
ATOM 1295 C CA . GLN A 1 162 ? 20.035 5.015 -29.788 1.00 67.38 162 GLN A CA 1
ATOM 1296 C C . GLN A 1 162 ? 18.607 5.460 -29.385 1.00 67.38 162 GLN A C 1
ATOM 1298 O O . GLN A 1 162 ? 18.421 6.573 -28.900 1.00 67.38 162 GLN A O 1
ATOM 1303 N N . ALA A 1 163 ? 17.599 4.596 -29.525 1.00 76.50 163 ALA A N 1
ATOM 1304 C CA . ALA A 1 163 ? 16.196 4.899 -29.298 1.00 76.50 163 ALA A CA 1
ATOM 1305 C C . ALA A 1 163 ? 15.661 4.057 -28.138 1.00 76.50 163 ALA A C 1
ATOM 1307 O O . ALA A 1 163 ? 15.774 2.831 -28.141 1.00 76.50 163 ALA A O 1
ATOM 1308 N N . PHE A 1 164 ? 15.042 4.712 -27.157 1.00 78.94 164 PHE A N 1
ATOM 1309 C CA . PHE A 1 164 ? 14.324 4.029 -26.085 1.00 78.94 164 PHE A CA 1
ATOM 1310 C C . PHE A 1 164 ? 12.894 3.738 -26.524 1.00 78.94 164 PHE A C 1
ATOM 1312 O O . PHE A 1 164 ? 12.171 4.629 -26.970 1.00 78.94 164 PHE A O 1
ATOM 1319 N N . LYS A 1 165 ? 12.484 2.481 -26.386 1.00 83.62 165 LYS A N 1
ATOM 1320 C CA . LYS A 1 165 ? 11.114 2.033 -26.616 1.00 83.62 165 LYS A CA 1
ATOM 1321 C C . LYS A 1 165 ? 10.431 1.819 -25.272 1.00 83.62 165 LYS A C 1
ATOM 1323 O O . LYS A 1 165 ? 11.006 1.204 -24.380 1.00 83.62 165 LYS A O 1
ATO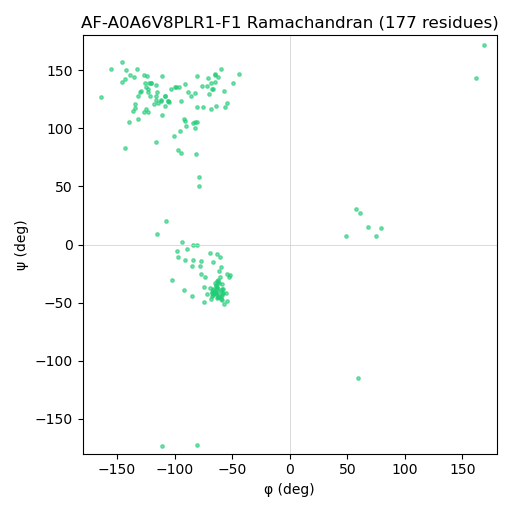M 1328 N N . LEU A 1 166 ? 9.208 2.325 -25.130 1.00 82.75 166 LEU A N 1
ATOM 1329 C CA . LEU A 1 166 ? 8.319 1.942 -24.036 1.00 82.75 166 LEU A CA 1
ATOM 1330 C C . LEU A 1 166 ? 7.680 0.608 -24.411 1.00 82.75 166 LEU A C 1
ATOM 1332 O O . LEU A 1 166 ? 6.830 0.558 -25.295 1.00 82.75 166 LEU A O 1
ATOM 1336 N N . ASN A 1 167 ? 8.133 -0.467 -23.777 1.00 80.50 167 ASN A N 1
ATOM 1337 C CA . ASN A 1 167 ? 7.669 -1.815 -24.093 1.00 80.50 167 ASN A CA 1
ATOM 1338 C C . ASN A 1 167 ? 6.394 -2.146 -23.335 1.00 80.50 167 ASN A C 1
ATOM 1340 O O . ASN A 1 167 ? 5.447 -2.672 -23.910 1.00 80.50 167 ASN A O 1
ATOM 1344 N N . GLN A 1 168 ? 6.371 -1.805 -22.051 1.00 78.88 168 GLN A N 1
ATOM 1345 C CA . GLN A 1 168 ? 5.220 -2.024 -21.198 1.00 78.88 168 GLN A CA 1
ATOM 1346 C C . GLN A 1 168 ? 5.052 -0.861 -20.243 1.00 78.88 168 GLN A C 1
ATOM 1348 O O . GLN A 1 168 ? 6.006 -0.195 -19.854 1.00 78.88 168 GLN A O 1
ATOM 1353 N N . GLY A 1 169 ? 3.809 -0.609 -19.878 1.00 79.00 169 GLY A N 1
ATOM 1354 C CA . GLY A 1 169 ? 3.471 0.416 -18.924 1.00 79.00 169 GLY A CA 1
ATOM 1355 C C . GLY A 1 169 ? 2.060 0.182 -18.455 1.00 79.00 169 GLY A C 1
ATOM 1356 O O . GLY A 1 169 ? 1.159 0.061 -19.281 1.00 79.00 169 GLY A O 1
ATOM 1357 N N . TYR A 1 170 ? 1.852 0.115 -17.148 1.00 82.56 170 TYR A N 1
ATOM 1358 C CA . TYR A 1 170 ? 0.499 0.165 -16.623 1.00 82.56 170 TYR A CA 1
ATOM 1359 C C . TYR A 1 170 ? 0.353 1.327 -15.657 1.00 82.56 170 TYR A C 1
ATOM 1361 O O . TYR A 1 170 ? 1.230 1.630 -14.844 1.00 82.56 170 TYR A O 1
ATOM 1369 N N . MET A 1 171 ? -0.794 1.977 -15.783 1.00 87.38 171 MET A N 1
ATOM 1370 C CA . MET A 1 171 ? -1.234 3.035 -14.904 1.00 87.38 171 MET A CA 1
ATOM 1371 C C . MET A 1 171 ? -2.463 2.524 -14.172 1.00 87.38 171 MET A C 1
ATOM 1373 O O . MET A 1 171 ? -3.445 2.129 -14.799 1.00 87.38 171 MET A O 1
ATOM 1377 N N . LYS A 1 172 ? -2.401 2.503 -12.843 1.00 87.81 172 LYS A N 1
ATOM 1378 C CA . LYS A 1 172 ? -3.563 2.187 -12.013 1.00 87.81 172 LYS A CA 1
ATOM 1379 C C . LYS A 1 172 ? -4.022 3.459 -11.340 1.00 87.81 172 LYS A C 1
ATOM 1381 O O . LYS A 1 172 ? -3.269 4.069 -10.581 1.00 87.81 172 LYS A O 1
ATOM 1386 N N . LEU A 1 173 ? -5.256 3.836 -11.638 1.00 87.44 173 LEU A N 1
ATOM 1387 C CA . LEU A 1 173 ? -5.948 4.918 -10.971 1.00 87.44 173 LEU A CA 1
ATOM 1388 C C . LEU A 1 173 ? -6.986 4.305 -10.044 1.00 87.44 173 LEU A C 1
ATOM 1390 O O . LEU A 1 173 ? -7.844 3.538 -10.476 1.00 87.44 173 LEU A O 1
ATOM 1394 N N . TYR A 1 174 ? -6.889 4.654 -8.770 1.00 82.81 174 TYR A N 1
ATOM 1395 C CA . TYR A 1 174 ? -7.898 4.312 -7.785 1.00 82.81 174 TYR A CA 1
ATOM 1396 C C . TYR A 1 174 ? -8.528 5.590 -7.275 1.00 82.81 174 TYR A C 1
ATOM 1398 O O . TYR A 1 174 ? -7.829 6.527 -6.879 1.00 82.81 174 TYR A O 1
ATOM 1406 N N . TRP A 1 175 ? -9.853 5.592 -7.264 1.00 83.81 175 TRP A N 1
ATOM 1407 C CA . TRP A 1 175 ? -10.649 6.624 -6.638 1.00 83.81 175 TRP A CA 1
ATOM 1408 C C . TRP A 1 175 ? -11.590 5.963 -5.639 1.00 83.81 175 TRP A C 1
ATOM 1410 O O . TRP A 1 175 ? -12.428 5.141 -6.001 1.00 83.81 175 TRP A O 1
ATOM 1420 N N . GLY A 1 176 ? -11.416 6.289 -4.364 1.00 70.88 176 GLY A N 1
ATOM 1421 C CA . GLY A 1 176 ? -12.230 5.740 -3.292 1.00 70.88 176 GLY A CA 1
ATOM 1422 C C . GLY A 1 176 ? -11.644 6.055 -1.927 1.00 70.88 176 GLY A C 1
ATOM 1423 O O . GLY A 1 176 ? -10.533 6.568 -1.799 1.00 70.88 176 GLY A O 1
ATOM 1424 N N . LYS A 1 177 ? -12.397 5.758 -0.869 1.00 59.19 177 LYS A N 1
ATOM 1425 C CA . LYS A 1 177 ? -11.830 5.806 0.480 1.00 59.19 177 LYS A CA 1
ATOM 1426 C C . LYS A 1 177 ? -10.822 4.664 0.593 1.00 59.19 177 LYS A C 1
ATOM 1428 O O . LYS A 1 177 ? -11.214 3.507 0.472 1.00 59.19 177 LYS A O 1
ATOM 1433 N N . PHE A 1 178 ? -9.544 4.988 0.796 1.00 54.41 178 PHE A N 1
ATOM 1434 C CA . PHE A 1 178 ? -8.521 3.980 1.067 1.00 54.41 178 PHE A CA 1
ATOM 1435 C C . PHE A 1 178 ? -8.957 3.163 2.284 1.00 54.41 178 PHE A C 1
ATOM 1437 O O . PHE A 1 178 ? -9.221 3.721 3.352 1.00 54.41 178 PHE A O 1
ATOM 1444 N N . SER A 1 179 ? -9.152 1.867 2.051 1.00 45.59 179 SER A N 1
ATOM 1445 C CA . SER A 1 179 ? -9.605 0.888 3.029 1.00 45.59 179 SER A CA 1
ATOM 1446 C C . SER A 1 179 ? -8.460 0.120 3.642 1.00 45.59 179 SER A C 1
ATOM 1448 O O . SER A 1 179 ? -7.446 -0.096 2.946 1.00 45.59 179 SER A O 1
#